Protein AF-A0A7X4Y3R1-F1 (afdb_monomer_lite)

Sequence (201 aa):
LKGILSNLRVDTNTPTLLSGGGAKLKGLRQLFGGLIENPYCQPEYTSAFGASLKYVLKTPYPDFVKRELSPQELRWAGFSLVGGLLLFGLAYFGTERLWSVEPLREKERTEFKKLFPNAPVRAVREQVLSKASKEESFQLSQKLSELSTKLSSDLKLYSLEFSKDSLLVKGEGKEEVVRGLSPKSVKKTPSGTLEFELELR

Foldseek 3Di:
DLVVCVVVVNDQADQDEQAAPCSPDPPPVVSHPNYDDDPPDDRNCVVVVLVCLVVVDPCSDVPDDPDDQDPVNVVVVVVVVVVVVVVVVVVVVVCCVVVPCVVVVVVLQVVLCVVPVPDDPDPSVVVVVVVVCPDDPPLVVVQVVVVVVLDDPFKAWDDWDDDPSKTKTKTKGAPVSQVSQPFPDWDQDPVRIIIGIHIDD

Secondary structure (DSSP, 8-state):
-HHHHHHTT--SSS-EE--SGGGGSTTTGGG-SSEEP-TTS-GGGHHHHHHHGGGT-SSS-TT----PPPHHHHHHHHHHHHHHHHHHHHHHHHHHHHS-SHHHHHHHHHHHHHH-TTS--S-HHHHHHHHH-TTS--HHHHHHHHHHHH--TTPEEEEEEEETTEEEEEEEE-HHHHHTT--SEEEE-TTS-EEEEEEE-

pLDDT: mean 78.97, std 9.67, range [48.5, 96.44]

Radius of gyration: 35.68 Å; chains: 1; bounding box: 57×56×88 Å

Structure (mmCIF, N/CA/C/O backbone):
data_AF-A0A7X4Y3R1-F1
#
_entry.id   AF-A0A7X4Y3R1-F1
#
loop_
_atom_site.group_PDB
_atom_site.id
_atom_site.type_symbol
_atom_site.label_atom_id
_atom_site.label_alt_id
_atom_site.label_comp_id
_atom_site.label_asym_id
_atom_site.label_entity_id
_atom_site.label_seq_id
_atom_site.pdbx_PDB_ins_code
_atom_site.Cartn_x
_atom_site.Cartn_y
_atom_site.Cartn_z
_atom_site.occupancy
_atom_site.B_iso_or_equiv
_atom_site.auth_seq_id
_atom_site.auth_comp_id
_atom_site.auth_asym_id
_atom_site.auth_atom_id
_atom_site.pdbx_PDB_model_num
ATOM 1 N N . LEU A 1 1 ? -13.111 0.020 -24.799 1.00 59.25 1 LEU A N 1
ATOM 2 C CA . LEU A 1 1 ? -11.669 -0.275 -24.998 1.00 59.25 1 LEU A CA 1
ATOM 3 C C . LEU A 1 1 ? -11.110 0.335 -26.282 1.00 59.25 1 LEU A C 1
ATOM 5 O O . LEU A 1 1 ? -10.225 1.167 -26.155 1.00 59.25 1 LEU A O 1
ATOM 9 N N . LYS A 1 2 ? -11.653 0.050 -27.480 1.00 59.22 2 LYS A N 1
ATOM 10 C CA . LYS A 1 2 ? -11.211 0.715 -28.731 1.00 59.22 2 LYS A CA 1
ATOM 11 C C . LYS A 1 2 ? -11.225 2.255 -28.657 1.00 59.22 2 LYS A C 1
ATOM 13 O O . LYS A 1 2 ? -10.249 2.876 -29.047 1.00 59.22 2 LYS A O 1
ATOM 18 N N . GLY A 1 3 ? -12.256 2.848 -28.043 1.00 64.50 3 GLY A N 1
ATOM 19 C CA . GLY A 1 3 ? -12.329 4.303 -27.812 1.00 64.50 3 GLY A CA 1
ATOM 20 C C . GLY A 1 3 ? -11.291 4.875 -26.828 1.00 64.50 3 GLY A C 1
ATOM 21 O O . GLY A 1 3 ? -10.964 6.051 -26.895 1.00 64.50 3 GLY A O 1
ATOM 22 N N . ILE A 1 4 ? -10.740 4.056 -25.924 1.00 68.56 4 ILE A N 1
ATOM 23 C CA . ILE A 1 4 ? -9.660 4.479 -25.010 1.00 68.56 4 ILE A CA 1
ATOM 24 C C . ILE A 1 4 ? -8.327 4.472 -25.766 1.00 68.56 4 ILE A C 1
ATOM 26 O O . ILE A 1 4 ? -7.547 5.410 -25.649 1.00 68.56 4 ILE A O 1
ATOM 30 N N . LEU A 1 5 ? -8.095 3.447 -26.591 1.00 68.38 5 LEU A N 1
ATOM 31 C CA . LEU A 1 5 ? -6.889 3.330 -27.415 1.00 68.38 5 LEU A CA 1
ATOM 32 C C . LEU A 1 5 ? -6.807 4.436 -28.479 1.00 68.38 5 LEU A C 1
ATOM 34 O O . LEU A 1 5 ? -5.737 5.008 -28.670 1.00 68.38 5 LEU A O 1
ATOM 38 N N . SER A 1 6 ? -7.936 4.819 -29.090 1.00 68.00 6 SER A N 1
ATOM 39 C CA . SER A 1 6 ? -7.983 5.952 -30.026 1.00 68.00 6 SER A CA 1
ATOM 40 C C . SER A 1 6 ? -7.668 7.290 -29.350 1.00 68.00 6 SER A C 1
ATOM 42 O O . SER A 1 6 ? -6.954 8.110 -29.922 1.00 68.00 6 SER A O 1
ATOM 44 N N . ASN A 1 7 ? -8.129 7.495 -28.110 1.00 75.38 7 ASN A N 1
ATOM 45 C CA . ASN A 1 7 ? -7.817 8.702 -27.334 1.00 75.38 7 ASN A CA 1
ATOM 46 C C . ASN A 1 7 ? -6.341 8.762 -26.913 1.00 75.38 7 ASN A C 1
ATOM 48 O O . ASN A 1 7 ? -5.782 9.847 -26.783 1.00 75.38 7 ASN A O 1
ATOM 52 N N . LEU A 1 8 ? -5.696 7.604 -26.756 1.00 75.06 8 LEU A N 1
ATOM 53 C CA . LEU A 1 8 ? -4.261 7.483 -26.490 1.00 75.06 8 LEU A CA 1
ATOM 54 C C . LEU A 1 8 ? -3.402 7.538 -27.767 1.00 75.06 8 LEU A C 1
ATOM 56 O O . LEU A 1 8 ? -2.187 7.381 -27.676 1.00 75.06 8 LEU A O 1
ATOM 60 N N . ARG A 1 9 ? -4.008 7.760 -28.947 1.00 74.81 9 ARG A N 1
ATOM 61 C CA . ARG A 1 9 ? -3.343 7.715 -30.265 1.00 74.81 9 ARG A CA 1
ATOM 62 C C . ARG A 1 9 ? -2.575 6.409 -30.512 1.00 74.81 9 ARG A C 1
ATOM 64 O O . ARG A 1 9 ? -1.556 6.403 -31.198 1.00 74.81 9 ARG A O 1
ATOM 71 N N . VAL A 1 10 ? -3.061 5.303 -29.953 1.00 76.31 10 VAL A N 1
ATOM 72 C CA . VAL A 1 10 ? -2.489 3.976 -30.186 1.00 76.31 10 VAL A CA 1
ATOM 73 C C . VAL A 1 10 ? -3.115 3.408 -31.453 1.00 76.31 10 VAL A C 1
ATOM 75 O O . VAL A 1 10 ? -4.308 3.100 -31.473 1.00 76.31 10 VAL A O 1
ATOM 78 N N . ASP A 1 11 ? -2.314 3.276 -32.510 1.00 79.44 11 ASP A N 1
ATOM 79 C CA . ASP A 1 11 ? -2.727 2.545 -33.705 1.00 79.44 11 ASP A CA 1
ATOM 80 C C . ASP A 1 11 ? -2.759 1.044 -33.391 1.00 79.44 11 ASP A C 1
ATOM 82 O O . ASP A 1 11 ? -1.808 0.478 -32.860 1.00 79.44 11 ASP A O 1
ATOM 86 N N . THR A 1 12 ? -3.886 0.408 -33.690 1.00 78.81 12 THR A N 1
ATOM 87 C CA . THR A 1 12 ? -4.115 -1.019 -33.413 1.00 78.81 12 THR A CA 1
ATOM 88 C C . THR A 1 12 ? -3.710 -1.921 -34.577 1.00 78.81 12 THR A C 1
ATOM 90 O O . THR A 1 12 ? -3.692 -3.144 -34.424 1.00 78.81 12 THR A O 1
ATOM 93 N N . ASN A 1 13 ? -3.369 -1.329 -35.725 1.00 79.56 13 ASN A N 1
ATOM 94 C CA . ASN A 1 13 ? -2.958 -2.040 -36.933 1.00 79.56 13 ASN A CA 1
ATOM 95 C C . ASN A 1 13 ? -1.436 -2.104 -37.105 1.00 79.56 13 ASN A C 1
ATOM 97 O O . ASN A 1 13 ? -0.951 -2.789 -38.004 1.00 79.56 13 ASN A O 1
ATOM 101 N N . THR A 1 14 ? -0.671 -1.415 -36.259 1.00 84.50 14 THR A N 1
ATOM 102 C CA . THR A 1 14 ? 0.790 -1.470 -36.294 1.00 84.50 14 THR A CA 1
ATOM 103 C C . THR A 1 14 ? 1.323 -2.743 -35.633 1.00 84.50 14 THR A C 1
ATOM 105 O O . THR A 1 14 ? 0.659 -3.329 -34.765 1.00 84.50 14 THR A O 1
ATOM 108 N N . PRO A 1 15 ? 2.537 -3.185 -36.017 1.00 86.94 15 PRO A N 1
ATOM 109 C CA . PRO A 1 15 ? 3.184 -4.325 -35.388 1.00 86.94 15 PRO A CA 1
ATOM 110 C C . PRO A 1 15 ? 3.352 -4.086 -33.880 1.00 86.94 15 PRO A C 1
ATOM 112 O O . PRO A 1 15 ? 4.078 -3.188 -33.457 1.00 86.94 15 PRO A O 1
ATOM 115 N N . THR A 1 16 ? 2.657 -4.879 -33.066 1.00 87.75 16 THR A N 1
ATOM 116 C CA . THR A 1 16 ? 2.536 -4.688 -31.618 1.00 87.75 16 THR A CA 1
ATOM 117 C C . THR A 1 16 ? 3.003 -5.935 -30.884 1.00 87.75 16 THR A C 1
ATOM 119 O O . THR A 1 16 ? 2.460 -7.018 -31.085 1.00 87.75 16 THR A O 1
ATOM 122 N N . LEU A 1 17 ? 3.969 -5.787 -29.978 1.00 88.75 17 LEU A N 1
ATOM 123 C CA . LEU A 1 17 ? 4.420 -6.853 -29.085 1.00 88.75 17 LEU A CA 1
ATOM 124 C C . LEU A 1 17 ? 3.841 -6.630 -27.684 1.00 88.75 17 LEU A C 1
ATOM 126 O O . LEU A 1 17 ? 4.085 -5.595 -27.067 1.00 88.75 17 LEU A O 1
ATOM 130 N N . LEU A 1 18 ? 3.096 -7.605 -27.162 1.00 88.94 18 LEU A N 1
ATOM 131 C CA . LEU A 1 18 ? 2.589 -7.555 -25.789 1.00 88.94 18 LEU A CA 1
ATOM 132 C C . LEU A 1 18 ? 3.634 -8.129 -24.823 1.00 88.94 18 LEU A C 1
ATOM 134 O O . LEU A 1 18 ? 3.997 -9.299 -24.931 1.00 88.94 18 LEU A O 1
ATOM 138 N N . SER A 1 19 ? 4.085 -7.325 -23.859 1.00 90.31 19 SER A N 1
ATOM 139 C CA . SER A 1 19 ? 5.046 -7.726 -22.824 1.00 90.31 19 SER A CA 1
ATOM 140 C C . SER A 1 19 ? 4.484 -7.547 -21.406 1.00 90.31 19 SER A C 1
ATOM 142 O O . SER A 1 19 ? 3.518 -6.815 -21.179 1.00 90.31 19 SER A O 1
ATOM 144 N N . GLY A 1 20 ? 5.082 -8.245 -20.438 1.00 89.44 20 GLY A N 1
ATOM 145 C CA . GLY A 1 20 ? 4.669 -8.241 -19.033 1.00 89.44 20 GLY A CA 1
ATOM 146 C C . GLY A 1 20 ? 3.498 -9.184 -18.720 1.00 89.44 20 GLY A C 1
ATOM 147 O O . GLY A 1 20 ? 2.887 -9.777 -19.607 1.00 89.44 20 GLY A O 1
ATOM 148 N N . GLY A 1 21 ? 3.160 -9.318 -17.433 1.00 86.19 21 GLY A N 1
ATOM 149 C CA . GLY A 1 21 ? 2.092 -10.226 -16.974 1.00 86.19 21 GLY A CA 1
ATOM 150 C C . GLY A 1 21 ? 0.690 -9.851 -17.468 1.00 86.19 21 GLY A C 1
ATOM 151 O O . GLY A 1 21 ? -0.152 -10.722 -17.683 1.00 86.19 21 GLY A O 1
ATOM 152 N N . GLY A 1 22 ? 0.450 -8.563 -17.742 1.00 85.56 22 GLY A N 1
ATOM 153 C CA . GLY A 1 22 ? -0.814 -8.080 -18.308 1.00 85.56 22 GLY A CA 1
ATOM 154 C C . GLY A 1 22 ? -1.102 -8.597 -19.723 1.00 85.56 22 GLY A C 1
ATOM 155 O O . GLY A 1 22 ? -2.259 -8.640 -20.132 1.00 85.56 22 GLY A O 1
ATOM 156 N N . ALA A 1 23 ? -0.087 -9.069 -20.455 1.00 85.62 23 ALA A N 1
ATOM 157 C CA . ALA A 1 23 ? -0.240 -9.606 -21.808 1.00 85.62 23 ALA A CA 1
ATOM 158 C C . ALA A 1 23 ? -1.111 -10.879 -21.881 1.00 85.62 23 ALA A C 1
ATOM 160 O O . ALA A 1 23 ? -1.602 -11.232 -22.956 1.00 85.62 23 ALA A O 1
ATOM 161 N N . LYS A 1 24 ? -1.315 -11.572 -20.750 1.00 84.06 24 LYS A N 1
ATOM 162 C CA . LYS A 1 24 ? -2.161 -12.775 -20.646 1.00 84.06 24 LYS A CA 1
ATOM 163 C C . LYS A 1 24 ? -3.642 -12.470 -20.387 1.00 84.06 24 LYS A C 1
ATOM 165 O O . LYS A 1 24 ? -4.448 -13.397 -20.316 1.00 84.06 24 LYS A O 1
ATOM 170 N N . LEU A 1 25 ? -4.026 -11.197 -20.253 1.00 88.94 25 LEU A N 1
ATOM 171 C CA . LEU A 1 25 ? -5.424 -10.816 -20.055 1.00 88.94 25 LEU A CA 1
ATOM 172 C C . LEU A 1 25 ? -6.296 -11.285 -21.230 1.00 88.94 25 LEU A C 1
ATOM 174 O O . LEU A 1 25 ? -6.008 -11.021 -22.402 1.00 88.94 25 LEU A O 1
ATOM 178 N N . LYS A 1 26 ? -7.395 -11.978 -20.908 1.00 86.00 26 LYS A N 1
ATOM 179 C CA . LYS A 1 26 ? -8.360 -12.467 -21.902 1.00 86.00 26 LYS A CA 1
ATOM 180 C C . LYS A 1 26 ? -8.928 -11.292 -22.705 1.00 86.00 26 LYS A C 1
ATOM 182 O O . LYS A 1 26 ? -9.298 -10.270 -22.138 1.00 86.00 26 LYS A O 1
ATOM 187 N N . GLY A 1 27 ? -8.992 -11.442 -24.028 1.00 84.19 27 GLY A N 1
ATOM 188 C CA . GLY A 1 27 ? -9.517 -10.419 -24.942 1.00 84.19 27 GLY A CA 1
ATOM 189 C C . GLY A 1 27 ? -8.529 -9.310 -25.325 1.00 84.19 27 GLY A C 1
ATOM 190 O O . GLY A 1 27 ? -8.779 -8.611 -26.300 1.00 84.19 27 GLY A O 1
ATOM 191 N N . LEU A 1 28 ? -7.378 -9.177 -24.650 1.00 85.56 28 LEU A N 1
ATOM 192 C CA . LEU A 1 28 ? -6.390 -8.132 -24.961 1.00 85.56 28 LEU A CA 1
ATOM 193 C C . LEU A 1 28 ? -5.782 -8.307 -26.360 1.00 85.56 28 LEU A C 1
ATOM 195 O O . LEU A 1 28 ? -5.669 -7.350 -27.118 1.00 85.56 28 LEU A O 1
ATOM 199 N N . ARG A 1 29 ? -5.464 -9.552 -26.731 1.00 83.75 29 ARG A N 1
ATOM 200 C CA . ARG A 1 29 ? -4.917 -9.899 -28.054 1.00 83.75 29 ARG A CA 1
ATOM 201 C C . ARG A 1 29 ? -5.867 -9.560 -29.205 1.00 83.75 29 ARG A C 1
ATOM 203 O O . ARG A 1 29 ? -5.410 -9.221 -30.282 1.00 83.75 29 ARG A O 1
ATOM 210 N N . GLN A 1 30 ? -7.178 -9.606 -28.967 1.00 86.00 30 GLN A N 1
ATOM 211 C CA . GLN A 1 30 ? -8.205 -9.323 -29.980 1.00 86.00 30 GLN A CA 1
ATOM 212 C C . GLN A 1 30 ? -8.337 -7.822 -30.286 1.00 86.00 30 GLN A C 1
ATOM 214 O O . GLN A 1 30 ? -9.029 -7.441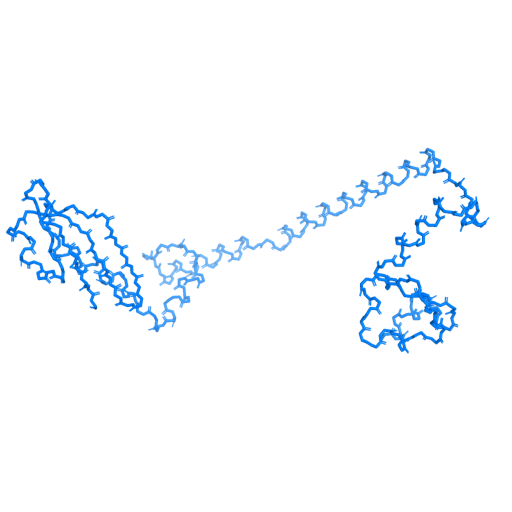 -31.229 1.00 86.00 30 GLN A O 1
ATOM 219 N N . LEU A 1 31 ? -7.710 -6.958 -29.478 1.00 84.12 31 LEU A N 1
ATOM 220 C CA . LEU A 1 31 ? -7.727 -5.511 -29.680 1.00 84.12 31 LEU A CA 1
ATOM 221 C C . LEU A 1 31 ? -6.685 -5.037 -30.700 1.00 84.12 31 LEU A C 1
ATOM 223 O O . LEU A 1 31 ? -6.828 -3.921 -31.191 1.00 84.12 31 LEU A O 1
ATOM 227 N N . PHE A 1 32 ? -5.680 -5.859 -31.019 1.00 86.38 32 PHE A N 1
ATOM 228 C CA . PHE A 1 32 ? -4.576 -5.515 -31.916 1.00 86.38 32 PHE A CA 1
ATOM 229 C C . PHE A 1 32 ? -4.587 -6.432 -33.142 1.00 86.38 32 PHE A C 1
ATOM 231 O O . PHE A 1 32 ? -4.562 -7.652 -33.003 1.00 86.38 32 PHE A O 1
ATOM 238 N N . GLY A 1 33 ? -4.629 -5.847 -34.342 1.00 81.75 33 GLY A N 1
ATOM 239 C CA . GLY A 1 33 ? -4.609 -6.589 -35.607 1.00 81.75 33 GLY A CA 1
ATOM 240 C C . GLY A 1 33 ? -3.205 -7.035 -36.026 1.00 81.75 33 GLY A C 1
ATOM 241 O O . GLY A 1 33 ? -3.063 -8.057 -36.689 1.00 81.75 33 GLY A O 1
ATOM 242 N N . GLY A 1 34 ? -2.169 -6.301 -35.606 1.00 82.69 34 GLY A N 1
ATOM 243 C CA . GLY A 1 34 ? -0.764 -6.555 -35.941 1.00 82.69 34 GLY A CA 1
ATOM 244 C C . GLY A 1 34 ? 0.039 -7.206 -34.813 1.00 82.69 34 GLY A C 1
ATOM 245 O O . GLY A 1 34 ? 1.129 -6.738 -34.500 1.00 82.69 34 GLY A O 1
ATOM 246 N N . LEU A 1 35 ? -0.488 -8.228 -34.136 1.00 87.12 35 LEU A N 1
ATOM 247 C CA . LEU A 1 35 ? 0.200 -8.823 -32.985 1.00 87.12 35 LEU A CA 1
ATOM 248 C C . LEU A 1 35 ? 1.475 -9.584 -33.404 1.00 87.12 35 LEU A C 1
ATOM 250 O O . LEU A 1 35 ? 1.415 -10.518 -34.199 1.00 87.12 35 LEU A O 1
ATOM 254 N N . ILE A 1 36 ? 2.614 -9.224 -32.813 1.00 88.69 36 ILE A N 1
ATOM 255 C CA . ILE A 1 36 ? 3.874 -9.967 -32.910 1.00 88.69 36 ILE A CA 1
ATOM 256 C C . ILE A 1 36 ? 3.949 -10.942 -31.733 1.00 88.69 36 ILE A C 1
ATOM 258 O O . ILE A 1 36 ? 3.837 -10.536 -30.574 1.00 88.69 36 ILE A O 1
ATOM 262 N N . GLU A 1 37 ? 4.197 -12.218 -32.019 1.00 83.25 37 GLU A N 1
ATOM 263 C CA . GLU A 1 37 ? 4.507 -13.216 -30.995 1.00 83.25 37 GLU A CA 1
ATOM 264 C C . GLU A 1 37 ? 6.020 -13.424 -30.876 1.00 83.25 37 GLU A C 1
ATOM 266 O O . GLU A 1 37 ? 6.721 -13.586 -31.874 1.00 83.25 37 GLU A O 1
ATOM 271 N N . ASN A 1 38 ? 6.529 -13.427 -29.642 1.00 85.81 38 ASN A N 1
ATOM 272 C CA . ASN A 1 38 ? 7.912 -13.791 -29.354 1.00 85.81 38 ASN A CA 1
ATOM 273 C C . ASN A 1 38 ? 7.982 -15.298 -29.037 1.00 85.81 38 ASN A C 1
ATOM 275 O O . ASN A 1 38 ? 7.493 -15.699 -27.980 1.00 85.81 38 ASN A O 1
ATOM 279 N N . PRO A 1 39 ? 8.591 -16.136 -29.897 1.00 87.69 39 PRO A N 1
ATOM 280 C CA . PRO A 1 39 ? 8.639 -17.581 -29.673 1.00 87.69 39 PRO A CA 1
ATOM 281 C C . PRO A 1 39 ? 9.669 -17.996 -28.610 1.00 87.69 39 PRO A C 1
ATOM 283 O O . PRO A 1 39 ? 9.655 -19.134 -28.153 1.00 87.69 39 PRO A O 1
ATOM 286 N N . TYR A 1 40 ? 10.573 -17.097 -28.213 1.00 87.31 40 TYR A N 1
ATOM 287 C CA . TYR A 1 40 ? 11.737 -17.441 -27.394 1.00 87.31 40 TYR A CA 1
ATOM 288 C C . TYR A 1 40 ? 11.495 -17.327 -25.888 1.00 87.31 40 TYR A C 1
ATOM 290 O O . TYR A 1 40 ? 12.284 -17.842 -25.098 1.00 87.31 40 TYR A O 1
ATOM 298 N N . CYS A 1 41 ? 10.433 -16.642 -25.460 1.00 89.19 41 CYS A N 1
ATOM 299 C CA . CYS A 1 41 ? 10.113 -16.505 -24.043 1.00 89.19 41 CYS A CA 1
ATOM 300 C C . CYS A 1 41 ? 8.640 -16.158 -23.818 1.00 89.19 41 CYS A C 1
ATOM 302 O O . CYS A 1 41 ? 7.942 -15.692 -24.717 1.00 89.19 41 CYS A O 1
ATOM 304 N N . GLN A 1 42 ? 8.168 -16.356 -22.585 1.00 90.19 42 GLN A N 1
ATOM 305 C CA . GLN A 1 42 ? 6.834 -15.902 -22.201 1.00 90.19 42 GLN A CA 1
ATOM 306 C C . GLN A 1 42 ? 6.758 -14.359 -22.177 1.00 90.19 42 GLN A C 1
ATOM 308 O O . GLN A 1 42 ? 7.778 -13.701 -21.933 1.00 90.19 42 GLN A O 1
ATOM 313 N N . PRO A 1 43 ? 5.566 -13.759 -22.374 1.00 90.50 43 PRO A N 1
ATOM 314 C CA . PRO A 1 43 ? 5.388 -12.304 -22.382 1.00 90.50 43 PRO A CA 1
ATOM 315 C C . PRO A 1 43 ? 5.963 -11.593 -21.151 1.00 90.50 43 PRO A C 1
ATOM 317 O O . PRO A 1 43 ? 6.548 -10.517 -21.275 1.00 90.50 43 PRO A O 1
ATOM 320 N N . GLU A 1 44 ? 5.875 -12.213 -19.971 1.00 90.44 44 GLU A N 1
ATOM 321 C CA . GLU A 1 44 ? 6.437 -11.712 -18.710 1.00 90.44 44 GLU A CA 1
ATOM 322 C C . GLU A 1 44 ? 7.933 -11.428 -18.795 1.00 90.44 44 GLU A C 1
ATOM 324 O O . GLU A 1 44 ? 8.423 -10.463 -18.211 1.00 90.44 44 GLU A O 1
ATOM 329 N N . TYR A 1 45 ? 8.652 -12.262 -19.540 1.00 91.75 45 TYR A N 1
ATOM 330 C CA . TYR A 1 45 ? 10.100 -12.204 -19.651 1.00 91.75 45 TYR A CA 1
ATOM 331 C C . TYR A 1 45 ? 10.561 -11.454 -20.892 1.00 91.75 45 TYR A C 1
ATOM 333 O O . TYR A 1 45 ? 11.756 -11.245 -21.045 1.00 91.75 45 TYR A O 1
ATOM 341 N N . THR A 1 46 ? 9.653 -11.001 -21.758 1.00 90.50 46 THR A N 1
ATOM 342 C CA . THR A 1 46 ? 10.007 -10.380 -23.042 1.00 90.50 46 THR A CA 1
ATOM 343 C C . THR A 1 46 ? 10.906 -9.152 -22.876 1.00 90.50 46 THR A C 1
ATOM 345 O O . THR A 1 46 ? 11.895 -9.019 -23.595 1.00 90.50 46 THR A O 1
ATOM 348 N N . SER A 1 47 ? 10.641 -8.296 -21.885 1.00 88.44 47 SER A N 1
ATOM 349 C CA . SER A 1 47 ? 11.485 -7.123 -21.612 1.00 88.44 47 SER A CA 1
ATOM 350 C C . SER A 1 47 ? 12.866 -7.509 -21.074 1.00 88.44 47 SER A C 1
ATOM 352 O O . SER A 1 47 ? 13.872 -6.934 -21.484 1.00 88.44 47 SER A O 1
ATOM 354 N N . ALA A 1 48 ? 12.929 -8.501 -20.180 1.00 88.75 48 ALA A N 1
ATOM 355 C CA . ALA A 1 48 ? 14.190 -8.992 -19.624 1.00 88.75 48 ALA A CA 1
ATOM 356 C C . ALA A 1 48 ? 15.027 -9.724 -20.685 1.00 88.75 48 ALA A C 1
ATOM 358 O O . ALA A 1 48 ? 16.232 -9.502 -20.780 1.00 88.75 48 ALA A O 1
ATOM 359 N N . PHE A 1 49 ? 14.376 -10.533 -21.522 1.00 89.56 49 PHE A N 1
ATOM 360 C CA . PHE A 1 49 ? 14.968 -11.195 -22.677 1.00 89.56 49 PHE A CA 1
ATOM 361 C C . PHE A 1 49 ? 15.570 -10.164 -23.630 1.00 89.56 49 PHE A C 1
ATOM 363 O O . PHE A 1 49 ? 16.767 -10.231 -23.898 1.00 89.56 49 PHE A O 1
ATOM 370 N N . GLY A 1 50 ? 14.794 -9.149 -24.032 1.00 87.25 50 GLY A N 1
ATOM 371 C CA . GLY A 1 50 ? 15.286 -8.031 -24.837 1.00 87.25 50 GLY A CA 1
ATOM 372 C C . GLY A 1 50 ? 16.514 -7.381 -24.205 1.00 87.25 50 GLY A C 1
ATOM 373 O O . GLY A 1 50 ? 17.572 -7.364 -24.823 1.00 87.25 50 GLY A O 1
ATOM 374 N N . ALA A 1 51 ? 16.415 -6.972 -22.935 1.00 85.94 51 ALA A N 1
ATOM 375 C CA . ALA A 1 51 ? 17.515 -6.355 -22.193 1.00 85.94 51 ALA A CA 1
ATOM 376 C C . ALA A 1 51 ? 18.784 -7.226 -22.143 1.00 85.94 51 ALA A C 1
ATOM 378 O O . ALA A 1 51 ? 19.894 -6.691 -22.207 1.00 85.94 51 ALA A O 1
ATOM 379 N N . SER A 1 52 ? 18.632 -8.550 -22.036 1.00 87.25 52 SER A N 1
ATOM 380 C CA . SER A 1 52 ? 19.738 -9.508 -21.940 1.00 87.25 52 SER A CA 1
ATOM 381 C C . SER A 1 52 ? 20.515 -9.687 -23.246 1.00 87.25 52 SER A C 1
ATOM 383 O O . SER A 1 52 ? 21.711 -9.982 -23.195 1.00 87.25 52 SER A O 1
ATOM 385 N N . LEU A 1 53 ? 19.898 -9.405 -24.404 1.00 86.38 53 LEU A N 1
ATOM 386 C CA . LEU A 1 53 ? 20.568 -9.468 -25.710 1.00 86.38 53 LEU A CA 1
ATOM 387 C C . LEU A 1 53 ? 21.809 -8.572 -25.760 1.00 86.38 53 LEU A C 1
ATOM 389 O O . LEU A 1 53 ? 22.751 -8.873 -26.494 1.00 86.38 53 LEU A O 1
ATOM 393 N N . LYS A 1 54 ? 21.860 -7.534 -24.910 1.00 83.12 54 LYS A N 1
ATOM 394 C CA . LYS A 1 54 ? 23.017 -6.644 -24.765 1.00 83.12 54 LYS A CA 1
ATOM 395 C C . LYS A 1 54 ? 24.326 -7.332 -24.386 1.00 83.12 54 LYS A C 1
ATOM 397 O O . LYS A 1 54 ? 25.387 -6.780 -24.647 1.00 83.12 54 LYS A O 1
ATOM 402 N N . TYR A 1 55 ? 24.241 -8.499 -23.754 1.00 83.75 55 TYR A N 1
ATOM 403 C CA . TYR A 1 55 ? 25.400 -9.271 -23.311 1.00 83.75 55 TYR A CA 1
ATOM 404 C C . TYR A 1 55 ? 25.798 -10.378 -24.291 1.00 83.75 55 TYR A C 1
ATOM 406 O O . TYR A 1 55 ? 26.882 -10.934 -24.160 1.00 83.75 55 TYR A O 1
ATOM 414 N N . VAL A 1 56 ? 24.929 -10.709 -25.249 1.00 83.38 56 VAL A N 1
ATOM 415 C CA . VAL A 1 56 ? 25.099 -11.863 -26.146 1.00 83.38 56 VAL A CA 1
ATOM 416 C C . VAL A 1 56 ? 25.401 -11.418 -27.577 1.00 83.38 56 VAL A C 1
ATOM 418 O O . VAL A 1 56 ? 26.199 -12.044 -28.270 1.00 83.38 56 VAL A O 1
ATOM 421 N N . LEU A 1 57 ? 24.791 -10.321 -28.028 1.00 79.94 57 LEU A N 1
ATOM 422 C CA . LEU A 1 57 ? 24.961 -9.799 -29.381 1.00 79.94 57 LEU A CA 1
ATOM 423 C C . LEU A 1 57 ? 26.012 -8.685 -29.410 1.00 79.94 57 LEU A C 1
ATOM 425 O O . LEU A 1 57 ? 26.032 -7.816 -28.542 1.00 79.94 57 LEU A O 1
ATOM 429 N N . LYS A 1 58 ? 26.854 -8.668 -30.454 1.00 75.69 58 LYS A N 1
ATOM 430 C CA . LYS A 1 58 ? 27.855 -7.601 -30.666 1.00 75.69 58 LYS A CA 1
ATOM 431 C C . LYS A 1 58 ? 27.213 -6.226 -30.892 1.00 75.69 58 LYS A C 1
ATOM 433 O O . LYS A 1 58 ? 27.738 -5.223 -30.421 1.00 75.69 58 LYS A O 1
ATOM 438 N N . THR A 1 59 ? 26.074 -6.187 -31.581 1.00 75.50 59 THR A N 1
ATOM 439 C CA . THR A 1 59 ? 25.273 -4.982 -31.863 1.00 75.50 59 THR A CA 1
ATOM 440 C C . THR A 1 59 ? 23.792 -5.284 -31.601 1.00 75.50 59 THR A C 1
ATOM 442 O O . THR A 1 59 ? 23.009 -5.447 -32.532 1.00 75.50 59 THR A O 1
ATOM 445 N N . PRO A 1 60 ? 23.392 -5.406 -30.323 1.00 69.88 60 PRO A N 1
ATOM 446 C CA . PRO A 1 60 ? 22.053 -5.859 -29.932 1.00 69.88 60 PRO A CA 1
ATOM 447 C C . PRO A 1 60 ? 20.953 -4.865 -30.290 1.00 69.88 60 PRO A C 1
ATOM 449 O O . PRO A 1 60 ? 19.797 -5.245 -30.442 1.00 69.88 60 PRO A O 1
ATOM 452 N N . TYR A 1 61 ? 21.321 -3.591 -30.397 1.00 72.75 61 TYR A N 1
ATOM 453 C CA . TYR A 1 61 ? 20.407 -2.502 -30.679 1.00 72.75 61 TYR A CA 1
ATOM 454 C C . TYR A 1 61 ? 21.088 -1.545 -31.666 1.00 72.75 61 TYR A C 1
ATOM 456 O O . TYR A 1 61 ? 21.749 -0.596 -31.240 1.00 72.75 61 TYR A O 1
ATOM 464 N N . PRO A 1 62 ? 21.005 -1.819 -32.977 1.00 65.88 62 PRO A N 1
ATOM 465 C CA . PRO A 1 62 ? 21.680 -1.012 -33.994 1.00 65.88 62 PRO A CA 1
ATOM 466 C C . PRO A 1 62 ? 21.230 0.456 -33.969 1.00 65.88 62 PRO A C 1
ATOM 468 O O . PRO A 1 62 ? 22.041 1.342 -34.217 1.00 65.88 62 PRO A O 1
ATOM 471 N N . ASP A 1 63 ? 19.985 0.708 -33.556 1.00 70.75 63 ASP A N 1
ATOM 472 C CA . ASP A 1 63 ? 19.408 2.054 -33.449 1.00 70.75 63 ASP A CA 1
ATOM 473 C C . ASP A 1 63 ? 19.566 2.682 -32.052 1.00 70.75 63 ASP A C 1
ATOM 475 O O . ASP A 1 63 ? 19.168 3.827 -31.822 1.00 70.75 63 ASP A O 1
ATOM 479 N N . PHE A 1 64 ? 20.130 1.954 -31.080 1.00 67.12 64 PHE A N 1
ATOM 480 C CA . PHE A 1 64 ? 20.311 2.481 -29.730 1.00 67.12 64 PHE A CA 1
ATOM 481 C C . PHE A 1 64 ? 21.571 3.330 -29.665 1.00 67.12 64 PHE A C 1
ATOM 483 O O . PHE A 1 64 ? 22.680 2.861 -29.397 1.00 67.12 64 PHE A O 1
ATOM 490 N N . VAL A 1 65 ? 21.381 4.625 -29.866 1.00 68.31 65 VAL A N 1
ATOM 491 C CA . VAL A 1 65 ? 22.405 5.613 -29.559 1.00 68.31 65 VAL A CA 1
ATOM 492 C C . VAL A 1 65 ? 22.523 5.695 -28.040 1.00 68.31 65 VAL A C 1
ATOM 494 O O . VAL A 1 65 ? 21.567 6.069 -27.357 1.00 68.31 65 VAL A O 1
ATOM 497 N N . LYS A 1 66 ? 23.696 5.351 -27.492 1.00 64.19 66 LYS A N 1
ATOM 498 C CA . LYS A 1 66 ? 24.017 5.638 -26.088 1.00 64.19 66 LYS A CA 1
ATOM 499 C C . LYS A 1 66 ? 23.958 7.151 -25.891 1.00 64.19 66 LYS A C 1
ATOM 501 O O . LYS A 1 66 ? 24.907 7.860 -26.209 1.00 64.19 66 LYS A O 1
ATOM 506 N N . ARG A 1 67 ? 22.826 7.641 -25.397 1.00 68.81 67 ARG A N 1
ATOM 507 C CA . ARG A 1 67 ? 22.642 9.030 -24.995 1.00 68.81 67 ARG A CA 1
ATOM 508 C C . ARG A 1 67 ? 22.778 9.090 -23.485 1.00 68.81 67 ARG A C 1
ATOM 510 O O . ARG A 1 67 ? 21.913 8.606 -22.759 1.00 68.81 67 ARG A O 1
ATOM 517 N N . GLU A 1 68 ? 23.885 9.645 -23.020 1.00 73.19 68 GLU A N 1
ATOM 518 C CA . GLU A 1 68 ? 24.010 10.019 -21.618 1.00 73.19 68 GLU A CA 1
ATOM 519 C C . GLU A 1 68 ? 23.086 11.212 -21.357 1.00 73.19 68 GLU A C 1
ATOM 521 O O . GLU A 1 68 ? 23.014 12.142 -22.164 1.00 73.19 68 GLU A O 1
ATOM 526 N N . LEU A 1 69 ? 22.330 11.155 -20.260 1.00 76.00 69 LEU A N 1
ATOM 527 C CA . LEU A 1 69 ? 21.508 12.281 -19.826 1.00 76.00 69 LEU A CA 1
ATOM 528 C C . LEU A 1 69 ? 22.437 13.445 -19.496 1.00 76.00 69 LEU A C 1
ATOM 530 O O . LEU A 1 69 ? 23.362 13.304 -18.693 1.00 76.00 69 LEU A O 1
ATOM 534 N N . SER A 1 70 ? 22.184 14.601 -20.100 1.00 87.19 70 SER A N 1
ATOM 535 C CA . SER A 1 70 ? 22.954 15.796 -19.776 1.00 87.19 70 SER A CA 1
ATOM 536 C C . SER A 1 70 ? 22.740 16.180 -18.302 1.00 87.19 70 SER A C 1
ATOM 538 O O . SER A 1 70 ? 21.655 15.965 -17.747 1.00 87.19 70 SER A O 1
ATOM 540 N N . PRO A 1 71 ? 23.721 16.827 -17.646 1.00 88.44 71 PRO A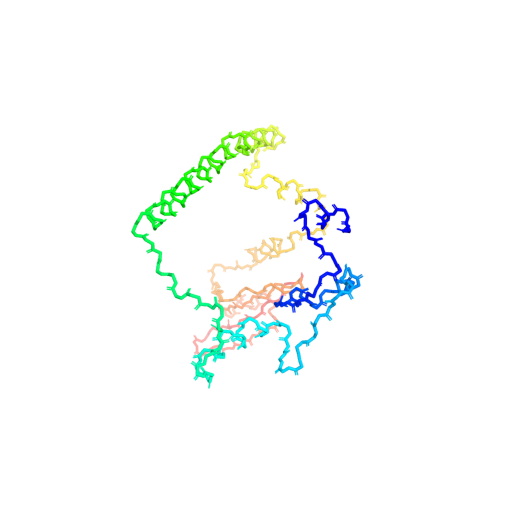 N 1
ATOM 541 C CA . PRO A 1 71 ? 23.552 17.317 -16.276 1.00 88.44 71 PRO A CA 1
ATOM 542 C C . PRO A 1 71 ? 22.341 18.249 -16.110 1.00 88.44 71 PRO A C 1
ATOM 544 O O . PRO A 1 71 ? 21.768 18.341 -15.025 1.00 88.44 71 PRO A O 1
ATOM 547 N N . GLN A 1 72 ? 21.936 18.941 -17.180 1.00 90.19 72 GLN A N 1
ATOM 548 C CA . GLN A 1 72 ? 20.747 19.790 -17.198 1.00 90.19 72 GLN A CA 1
ATOM 549 C C . GLN A 1 72 ? 19.451 18.970 -17.218 1.00 90.19 72 GLN A C 1
ATOM 551 O O . GLN A 1 72 ? 18.559 19.250 -16.420 1.00 90.19 72 GLN A O 1
ATOM 556 N N . GLU A 1 73 ? 19.353 17.939 -18.064 1.00 87.88 73 GLU A N 1
ATOM 557 C CA . GLU A 1 73 ? 18.199 17.023 -18.099 1.00 87.88 73 GLU A CA 1
ATOM 558 C C . GLU A 1 73 ? 18.020 16.313 -16.749 1.00 87.88 73 GLU A C 1
ATOM 560 O O . GLU A 1 73 ? 16.902 16.209 -16.246 1.00 87.88 73 GLU A O 1
ATOM 565 N N . LEU A 1 74 ? 19.122 15.906 -16.110 1.00 90.56 74 LEU A N 1
ATOM 566 C CA . LEU A 1 74 ? 19.083 15.276 -14.790 1.00 90.56 74 LEU A CA 1
ATOM 567 C C . LEU A 1 74 ? 18.561 16.234 -13.705 1.00 90.56 74 LEU A C 1
ATOM 569 O O . LEU A 1 74 ? 17.761 15.839 -12.857 1.00 90.56 74 LEU A O 1
ATOM 573 N N . ARG A 1 75 ? 18.976 17.509 -13.743 1.00 91.25 75 ARG A N 1
ATOM 574 C CA . ARG A 1 75 ? 18.473 18.550 -12.830 1.00 91.25 75 ARG A CA 1
ATOM 575 C C . ARG A 1 75 ? 16.983 18.802 -13.033 1.00 91.25 75 ARG A C 1
ATOM 577 O O . ARG A 1 75 ? 16.253 18.863 -12.052 1.00 91.25 75 ARG A O 1
ATOM 584 N N . TRP A 1 76 ? 16.524 18.898 -14.280 1.00 93.69 76 TRP A N 1
ATOM 585 C CA . TRP A 1 76 ? 15.101 19.064 -14.595 1.00 93.69 76 TRP A CA 1
ATOM 586 C C . TRP A 1 76 ? 14.257 17.870 -14.154 1.00 93.69 76 TRP A C 1
ATOM 588 O O . TRP A 1 76 ? 13.182 18.065 -13.585 1.00 93.69 76 TRP A O 1
ATOM 598 N N . ALA A 1 77 ? 14.749 16.645 -14.350 1.00 90.38 77 ALA A N 1
ATOM 599 C CA . ALA A 1 77 ? 14.103 15.443 -13.832 1.00 90.38 77 ALA A CA 1
ATOM 600 C C . ALA A 1 77 ? 14.027 15.471 -12.296 1.00 90.38 77 ALA A C 1
ATOM 602 O O . ALA A 1 77 ? 12.968 15.210 -11.727 1.00 90.38 77 ALA A O 1
ATOM 603 N N . GLY A 1 78 ? 15.115 15.875 -11.632 1.00 92.62 78 GLY A N 1
ATOM 604 C CA . GLY A 1 78 ? 15.156 16.072 -10.184 1.00 92.62 78 GLY A CA 1
ATOM 605 C C . GLY A 1 78 ? 14.134 17.103 -9.699 1.00 92.62 78 GLY A C 1
ATOM 606 O O . GLY A 1 78 ? 13.343 16.805 -8.808 1.00 92.62 78 GLY A O 1
ATOM 607 N N . PHE A 1 79 ? 14.080 18.285 -10.320 1.00 95.12 79 PHE A N 1
ATOM 608 C CA . PHE A 1 79 ? 13.092 19.317 -9.988 1.00 95.12 79 PHE A CA 1
ATOM 609 C C . PHE A 1 79 ? 11.657 18.849 -10.222 1.00 95.12 79 PHE A C 1
ATOM 611 O O . PHE A 1 79 ? 10.789 19.117 -9.396 1.00 95.12 79 PHE A O 1
ATOM 618 N N . SER A 1 80 ? 11.412 18.118 -11.309 1.00 93.44 80 SER A N 1
ATOM 619 C CA . SER A 1 80 ? 10.089 17.568 -11.621 1.00 93.44 80 SER A CA 1
ATOM 620 C C . SER A 1 80 ? 9.647 16.548 -10.574 1.00 93.44 80 SER A C 1
ATOM 622 O O . SER A 1 80 ? 8.498 16.564 -10.141 1.00 93.44 80 SER A O 1
ATOM 624 N N . LEU A 1 81 ? 10.566 15.694 -10.120 1.00 95.19 81 LEU A N 1
ATOM 625 C CA . LEU A 1 81 ? 10.299 14.702 -9.083 1.00 95.19 81 LEU A CA 1
ATOM 626 C C . LEU A 1 81 ? 10.009 15.367 -7.733 1.00 95.19 81 LEU A C 1
ATOM 628 O O . LEU A 1 81 ? 9.023 15.025 -7.083 1.00 95.19 81 LEU A O 1
ATOM 632 N N . VAL A 1 82 ? 10.819 16.355 -7.341 1.00 96.00 82 VAL A N 1
ATOM 633 C CA . VAL A 1 82 ? 10.587 17.136 -6.118 1.00 96.00 82 VAL A CA 1
ATOM 634 C C . VAL A 1 82 ? 9.250 17.869 -6.198 1.00 96.00 82 VAL A C 1
ATOM 636 O O . VAL A 1 82 ? 8.460 17.779 -5.265 1.00 96.00 82 VAL A O 1
ATOM 639 N N . GLY A 1 83 ? 8.959 18.535 -7.317 1.00 96.25 83 GLY A N 1
ATOM 640 C CA . GLY A 1 83 ? 7.686 19.222 -7.537 1.00 96.25 83 GLY A CA 1
ATOM 641 C C . GLY A 1 83 ? 6.488 18.274 -7.465 1.00 96.25 83 GLY A C 1
ATOM 642 O O . GLY A 1 83 ? 5.496 18.590 -6.811 1.00 96.25 83 GLY A O 1
ATOM 643 N N . GLY A 1 84 ? 6.600 17.084 -8.059 1.00 95.56 84 GLY A N 1
ATOM 644 C CA . GLY A 1 84 ? 5.576 16.042 -7.983 1.00 95.56 84 GLY A CA 1
ATOM 645 C C . GLY A 1 84 ? 5.328 15.557 -6.553 1.00 95.56 84 GLY A C 1
ATOM 646 O O . GLY A 1 84 ? 4.176 15.464 -6.132 1.00 95.56 84 GLY A O 1
ATOM 647 N N . LEU A 1 85 ? 6.389 15.313 -5.778 1.00 95.81 85 LEU A N 1
ATOM 648 C CA . LEU A 1 85 ? 6.272 14.944 -4.363 1.00 95.81 85 LEU A CA 1
ATOM 649 C C . LEU A 1 85 ? 5.649 16.062 -3.522 1.00 95.81 85 LEU A C 1
ATOM 651 O O . LEU A 1 85 ? 4.850 15.787 -2.630 1.00 95.81 85 LEU A O 1
ATOM 655 N N . LEU A 1 86 ? 5.978 17.317 -3.822 1.00 96.44 86 LEU A N 1
ATOM 656 C CA . LEU A 1 86 ? 5.427 18.480 -3.131 1.00 96.44 86 LEU A CA 1
ATOM 657 C C . LEU A 1 86 ? 3.922 18.610 -3.396 1.00 96.44 86 LEU A C 1
ATOM 659 O O . LEU A 1 86 ? 3.139 18.746 -2.459 1.00 96.44 86 LEU A O 1
ATOM 663 N N . LEU A 1 87 ? 3.504 18.480 -4.659 1.00 95.81 87 LEU A N 1
ATOM 664 C CA . LEU A 1 87 ? 2.089 18.454 -5.037 1.00 95.81 87 LEU A CA 1
ATOM 665 C C . LEU A 1 87 ? 1.348 17.276 -4.397 1.00 95.81 87 LEU A C 1
ATOM 667 O O . LEU A 1 87 ? 0.234 17.455 -3.909 1.00 95.81 87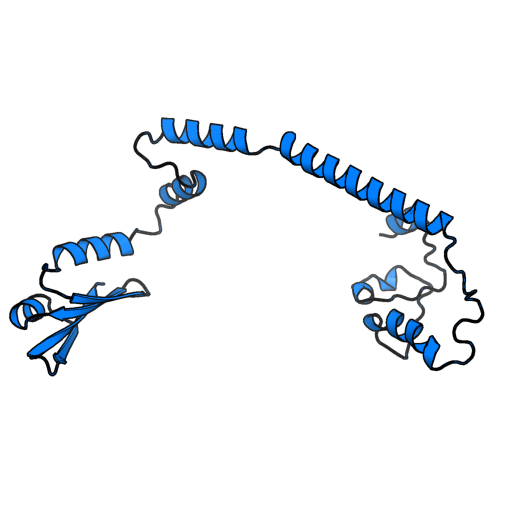 LEU A O 1
ATOM 671 N N . PHE A 1 88 ? 1.966 16.095 -4.349 1.00 93.81 88 PHE A N 1
ATOM 672 C CA . PHE A 1 88 ? 1.397 14.935 -3.668 1.00 93.81 88 PHE A CA 1
ATOM 673 C C . PHE A 1 88 ? 1.215 15.186 -2.165 1.00 93.81 88 PHE A C 1
ATOM 675 O O . PHE A 1 88 ? 0.143 14.918 -1.630 1.00 93.81 88 PHE A O 1
ATOM 682 N N . GLY A 1 89 ? 2.220 15.751 -1.490 1.00 93.56 89 GLY A N 1
ATOM 683 C CA . GLY A 1 89 ? 2.133 16.096 -0.071 1.00 93.56 89 GLY A CA 1
ATOM 684 C C . GLY A 1 89 ? 1.039 17.126 0.218 1.00 93.56 89 GLY A C 1
ATOM 685 O O . GLY A 1 89 ? 0.263 16.956 1.158 1.00 93.56 89 GLY A O 1
ATOM 686 N N . LEU A 1 90 ? 0.919 18.156 -0.627 1.00 94.25 90 LEU A N 1
ATOM 687 C CA . LEU A 1 90 ? -0.159 19.145 -0.534 1.00 94.25 90 LEU A CA 1
ATOM 688 C C . LEU A 1 90 ? -1.536 18.513 -0.748 1.00 94.25 90 LEU A C 1
ATOM 690 O O . LEU A 1 90 ? -2.468 18.829 -0.011 1.00 94.25 90 LEU A O 1
ATOM 694 N N . ALA A 1 91 ? -1.667 17.610 -1.722 1.00 91.50 91 ALA A N 1
ATOM 695 C CA . ALA A 1 91 ? -2.908 16.887 -1.962 1.00 91.50 91 ALA A CA 1
ATOM 696 C C . ALA A 1 91 ? -3.276 15.999 -0.766 1.00 91.50 91 ALA A C 1
ATOM 698 O O . ALA A 1 91 ? -4.408 16.068 -0.300 1.00 91.50 91 ALA A O 1
ATOM 699 N N . TYR A 1 92 ? -2.318 15.240 -0.226 1.00 90.44 92 TYR A N 1
ATOM 700 C CA . TYR A 1 92 ? -2.510 14.376 0.939 1.00 90.44 92 TYR A CA 1
ATOM 701 C C . TYR A 1 92 ? -2.977 15.173 2.167 1.00 90.44 92 TYR A C 1
ATOM 703 O O . TYR A 1 92 ? -4.019 14.876 2.758 1.00 90.44 92 TYR A O 1
ATOM 711 N N . PHE A 1 93 ? -2.265 16.250 2.504 1.00 89.25 93 PHE A N 1
ATOM 712 C CA . PHE A 1 93 ? -2.630 17.114 3.627 1.00 89.25 93 PHE A CA 1
ATOM 713 C C . PHE A 1 93 ? -3.970 17.830 3.395 1.00 89.25 93 PHE A C 1
ATOM 715 O O . PHE A 1 93 ? -4.796 17.949 4.301 1.00 89.25 93 PHE A O 1
ATOM 722 N N . GLY A 1 94 ? -4.219 18.271 2.160 1.00 88.12 94 GLY A N 1
ATOM 723 C CA . GLY A 1 94 ? -5.497 18.845 1.753 1.00 88.12 94 GLY A CA 1
ATOM 724 C C . GLY A 1 94 ? -6.650 17.862 1.945 1.00 88.12 94 GLY A C 1
ATOM 725 O O . GLY A 1 94 ? -7.688 18.241 2.487 1.00 88.12 94 GLY A O 1
ATOM 726 N N . THR A 1 95 ? -6.460 16.593 1.576 1.00 84.81 95 THR A N 1
ATOM 727 C CA . THR A 1 95 ? -7.475 15.555 1.773 1.00 84.81 95 THR A CA 1
ATOM 728 C C . THR A 1 95 ? -7.731 15.248 3.244 1.00 84.81 95 THR A C 1
ATOM 730 O O . THR A 1 95 ? -8.895 15.153 3.621 1.00 84.81 95 THR A O 1
ATOM 733 N N . GLU A 1 96 ? -6.703 15.180 4.097 1.00 79.94 96 GLU A N 1
ATOM 734 C CA . GLU A 1 96 ? -6.904 15.002 5.544 1.00 79.94 96 GLU A CA 1
ATOM 735 C C . GLU A 1 96 ? -7.688 16.164 6.167 1.00 79.94 96 GLU A C 1
ATOM 737 O O . GLU A 1 96 ? -8.554 15.944 7.015 1.00 79.94 96 GLU A O 1
ATOM 742 N N . ARG A 1 97 ? -7.434 17.405 5.732 1.00 81.56 97 ARG A N 1
ATOM 743 C CA . ARG A 1 97 ? -8.135 18.584 6.260 1.00 81.56 97 ARG A CA 1
ATOM 744 C C . ARG A 1 97 ? -9.574 18.695 5.753 1.00 81.56 97 ARG A C 1
ATOM 746 O O . ARG A 1 97 ? -10.453 19.069 6.526 1.00 81.56 97 ARG A O 1
ATOM 753 N N . LEU A 1 98 ? -9.821 18.400 4.476 1.00 81.44 98 LEU A N 1
ATOM 754 C CA . LEU A 1 98 ? -11.149 18.516 3.858 1.00 81.44 98 LEU A CA 1
ATOM 755 C C . LEU A 1 98 ? -12.072 17.336 4.193 1.00 81.44 98 LEU A C 1
ATOM 757 O O . LEU A 1 98 ? -13.270 17.538 4.369 1.00 81.44 98 LEU A O 1
ATOM 761 N N . TRP A 1 99 ? -11.525 16.125 4.322 1.00 77.62 99 TRP A N 1
ATOM 762 C CA . TRP A 1 99 ? -12.265 14.900 4.652 1.00 77.62 99 TRP A CA 1
ATOM 763 C C . TRP A 1 99 ? -11.924 14.367 6.048 1.00 77.62 99 TRP A C 1
ATOM 765 O O . TRP A 1 99 ? -11.950 13.159 6.287 1.00 77.62 99 TRP A O 1
ATOM 775 N N . SER A 1 100 ? -11.623 15.264 6.989 1.00 76.12 100 SER A N 1
ATOM 776 C CA . SER A 1 100 ? -11.392 14.884 8.382 1.00 76.12 100 SER A CA 1
ATOM 777 C C . SER A 1 100 ? -12.616 14.157 8.950 1.00 76.12 100 SER A C 1
ATOM 779 O O . SER A 1 100 ? -13.736 14.674 8.950 1.00 76.12 100 SER A O 1
ATOM 781 N N . VAL A 1 101 ? -12.394 12.939 9.445 1.00 79.25 101 VAL A N 1
ATOM 782 C CA . VAL A 1 101 ? -13.425 12.083 10.054 1.00 79.25 101 VAL A CA 1
ATOM 783 C C . VAL A 1 101 ? -13.600 12.362 11.548 1.00 79.25 101 VAL A C 1
ATOM 785 O O . VAL A 1 101 ? -14.595 11.943 12.135 1.00 79.25 101 VAL A O 1
ATOM 788 N N . GLU A 1 102 ? -12.675 13.091 12.171 1.00 81.56 102 GLU A N 1
ATOM 789 C CA . GLU A 1 102 ? -12.730 13.511 13.576 1.00 81.56 102 GLU A CA 1
ATOM 790 C C . GLU A 1 102 ? -14.029 14.233 13.964 1.00 81.56 102 GLU A C 1
ATOM 792 O O . GLU A 1 102 ? -14.666 13.773 14.913 1.00 81.56 102 GLU A O 1
ATOM 797 N N . PRO A 1 103 ? -14.515 15.271 13.251 1.00 82.06 103 PRO A N 1
ATOM 798 C CA . PRO A 1 103 ? -15.775 15.923 13.617 1.00 82.06 103 PRO A CA 1
ATOM 799 C C . PRO A 1 103 ? -16.984 14.981 13.512 1.00 82.06 103 PRO A C 1
ATOM 801 O O . PRO A 1 103 ? -17.937 15.104 14.283 1.00 82.06 103 PRO A O 1
ATOM 804 N N . LEU A 1 104 ? -16.959 14.016 12.586 1.00 81.88 104 LEU A N 1
ATOM 805 C CA . LEU A 1 104 ? -17.999 12.988 12.477 1.00 81.88 104 LEU A CA 1
ATOM 806 C C . LEU A 1 104 ? -17.930 12.006 13.654 1.00 81.88 104 LEU A C 1
ATOM 808 O O . LEU A 1 104 ? -18.961 11.704 14.251 1.00 81.88 104 LEU A O 1
ATOM 812 N N . ARG A 1 105 ? -16.724 11.572 14.040 1.00 82.06 105 ARG A N 1
ATOM 813 C CA . ARG A 1 105 ? -16.492 10.712 15.212 1.00 82.06 105 ARG A CA 1
ATOM 814 C C . ARG A 1 105 ? -16.889 11.393 16.516 1.00 82.06 105 ARG A C 1
ATOM 816 O O . ARG A 1 105 ? -17.441 10.745 17.400 1.00 82.06 105 ARG A O 1
ATOM 823 N N . GLU A 1 106 ? -16.611 12.683 16.668 1.00 86.12 106 GLU A N 1
ATOM 824 C CA . GLU A 1 106 ? -17.022 13.447 17.847 1.00 86.12 106 GLU A CA 1
ATOM 825 C C . GLU A 1 106 ? -18.542 13.548 17.935 1.00 86.12 106 GLU A C 1
ATOM 827 O O . GLU A 1 106 ? -19.106 13.227 18.983 1.00 86.12 106 GLU A O 1
ATOM 832 N N . LYS A 1 107 ? -19.217 13.886 16.828 1.00 86.12 107 LYS A N 1
ATOM 833 C CA . LYS A 1 107 ? -20.685 13.882 16.764 1.00 86.12 107 LYS A CA 1
ATOM 834 C C . LYS A 1 107 ? -21.260 12.510 17.115 1.00 86.12 107 LYS A C 1
ATOM 836 O O . LYS A 1 107 ? -22.118 12.427 17.991 1.00 86.12 107 LYS A O 1
ATOM 841 N N . GLU A 1 108 ? -20.729 11.438 16.531 1.00 84.44 108 GLU A N 1
ATOM 842 C CA . GLU A 1 108 ? -21.126 10.058 16.837 1.00 84.44 108 GLU A CA 1
ATOM 843 C C . GLU A 1 108 ? -20.977 9.739 18.337 1.00 84.44 108 GLU A C 1
ATOM 845 O O . GLU A 1 108 ? -21.904 9.223 18.963 1.00 84.44 108 GLU A O 1
ATOM 850 N N . ARG A 1 109 ? -19.849 10.114 18.956 1.00 83.44 109 ARG A N 1
ATOM 851 C CA . ARG A 1 109 ? -19.620 9.932 20.401 1.00 83.44 109 ARG A CA 1
ATOM 852 C C . ARG A 1 109 ? -20.594 10.737 21.256 1.00 83.44 109 ARG A C 1
ATOM 854 O O . ARG A 1 109 ? -21.046 10.232 22.283 1.00 83.44 109 ARG A O 1
ATOM 861 N N . THR A 1 110 ? -20.888 11.981 20.879 1.00 86.75 110 THR A N 1
ATOM 862 C CA . THR A 1 110 ? -21.821 12.829 21.635 1.00 86.75 110 THR A CA 1
ATOM 863 C C . THR A 1 110 ? -23.244 12.283 21.591 1.00 86.75 110 THR A C 1
ATOM 865 O O . THR A 1 110 ? -23.874 12.176 22.640 1.00 86.75 110 THR A O 1
ATOM 868 N N . GLU A 1 111 ? -23.722 11.859 20.420 1.00 85.75 111 GLU A N 1
ATOM 869 C CA . GLU A 1 111 ? -25.041 11.236 20.272 1.00 85.75 111 GLU A CA 1
ATOM 870 C C . GLU A 1 111 ? -25.119 9.897 21.016 1.00 85.75 111 GLU A C 1
ATOM 872 O O . GLU A 1 111 ? -26.085 9.633 21.731 1.00 85.75 111 GLU A O 1
ATOM 877 N N . PHE A 1 112 ? -24.060 9.085 20.965 1.00 84.56 112 PHE A N 1
ATOM 878 C CA . PHE A 1 112 ? -24.006 7.842 21.729 1.00 84.56 112 PHE A CA 1
ATOM 879 C C . PHE A 1 112 ? -24.079 8.075 23.243 1.00 84.56 112 PHE A C 1
ATOM 881 O O . PHE A 1 112 ? -24.821 7.376 23.929 1.00 84.56 112 PHE A O 1
ATOM 888 N N . LYS A 1 113 ? -23.364 9.076 23.777 1.00 84.44 113 LYS A N 1
ATOM 889 C CA . LYS A 1 113 ? -23.428 9.425 25.208 1.00 84.44 113 LYS A CA 1
ATOM 890 C C . LYS A 1 113 ? -24.812 9.907 25.640 1.00 84.44 113 LYS A C 1
ATOM 892 O O . LYS A 1 113 ? -25.210 9.613 26.762 1.00 84.44 113 LYS A O 1
ATOM 897 N N . LYS A 1 114 ? -25.544 10.620 24.774 1.00 88.12 114 LYS A N 1
ATOM 898 C CA . LYS A 1 114 ? -26.935 11.018 25.058 1.00 88.12 114 LYS A CA 1
ATOM 899 C C . LYS A 1 114 ? -27.838 9.796 25.231 1.00 88.12 114 LYS A C 1
ATOM 901 O O . LYS A 1 114 ? -28.656 9.772 26.142 1.00 88.12 114 LYS A O 1
ATOM 906 N N . LEU A 1 115 ? -27.674 8.787 24.375 1.00 82.88 115 LEU A N 1
ATOM 907 C CA . LEU A 1 115 ? -28.485 7.565 24.399 1.00 82.88 115 LEU A CA 1
ATOM 908 C C . LEU A 1 115 ? -28.029 6.558 25.470 1.00 82.88 115 LEU A C 1
ATOM 910 O O . LEU A 1 115 ? -28.848 5.815 26.006 1.00 82.88 115 LEU A O 1
ATOM 914 N N . PHE A 1 116 ? -26.736 6.529 25.801 1.00 79.00 116 PHE A N 1
ATOM 915 C CA . PHE A 1 116 ? -26.137 5.583 26.746 1.00 79.00 116 PHE A CA 1
ATOM 9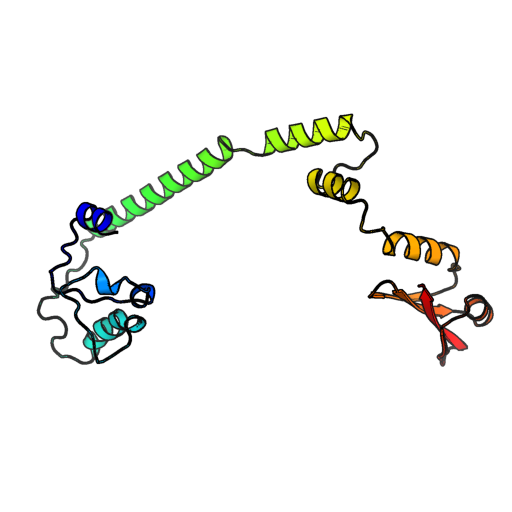16 C C . PHE A 1 116 ? -25.169 6.285 27.720 1.00 79.00 116 PHE A C 1
ATOM 918 O O . PHE A 1 116 ? -23.954 6.098 27.625 1.00 79.00 116 PHE A O 1
ATOM 925 N N . PRO A 1 117 ? -25.677 7.059 28.696 1.00 77.94 117 PRO A N 1
ATOM 926 C CA . PRO A 1 117 ? -24.852 7.895 29.578 1.00 77.94 117 PRO A CA 1
ATOM 927 C C . PRO A 1 117 ? -23.867 7.106 30.453 1.00 77.94 117 PRO A C 1
ATOM 929 O O . PRO A 1 117 ? -22.792 7.605 30.775 1.00 77.94 117 PRO A O 1
ATOM 932 N N . ASN A 1 118 ? -24.201 5.856 30.786 1.00 77.69 118 ASN A N 1
ATOM 933 C CA . ASN A 1 118 ? -23.390 4.996 31.654 1.00 77.69 118 ASN A CA 1
ATOM 934 C C . ASN A 1 118 ? -22.512 3.994 30.881 1.00 77.69 118 ASN A C 1
ATOM 936 O O . ASN A 1 118 ? -21.834 3.176 31.499 1.00 77.69 118 ASN A O 1
ATOM 940 N N . ALA A 1 119 ? -22.535 4.006 29.542 1.00 72.19 119 ALA A N 1
ATOM 941 C CA . ALA A 1 119 ? -21.743 3.077 28.741 1.00 72.19 119 ALA A CA 1
ATOM 942 C C . ALA A 1 119 ? -20.353 3.664 28.423 1.00 72.19 119 ALA A C 1
ATOM 944 O O . ALA A 1 119 ? -20.254 4.815 27.987 1.00 72.19 119 ALA A O 1
ATOM 945 N N . PRO A 1 120 ? -19.262 2.894 28.595 1.00 72.06 120 PRO A N 1
ATOM 946 C CA . PRO A 1 120 ? -17.926 3.358 28.243 1.00 72.06 120 PRO A CA 1
ATOM 947 C C . PRO A 1 120 ? -17.828 3.547 26.729 1.00 72.06 120 PRO A C 1
ATOM 949 O O . PRO A 1 120 ? -18.090 2.624 25.971 1.00 72.06 120 PRO A O 1
ATOM 952 N N . VAL A 1 121 ? -17.410 4.723 26.265 1.00 66.50 121 VAL A N 1
ATOM 953 C CA . VAL A 1 121 ? -17.343 5.037 24.829 1.00 66.50 121 VAL A CA 1
ATOM 954 C C . VAL A 1 121 ? -16.073 4.438 24.214 1.00 66.50 121 VAL A C 1
ATOM 956 O O . VAL A 1 121 ? -15.044 5.104 24.112 1.00 66.50 121 VAL A O 1
ATOM 959 N N . ARG A 1 122 ? -16.123 3.164 23.814 1.00 70.19 122 ARG A N 1
ATOM 960 C CA . ARG A 1 122 ? -15.048 2.482 23.071 1.00 70.19 122 ARG A CA 1
ATOM 961 C C . ARG A 1 122 ? -15.632 1.825 21.826 1.00 70.19 122 ARG A C 1
ATOM 963 O O . ARG A 1 122 ? -16.428 0.912 21.960 1.00 70.19 122 ARG A O 1
ATOM 970 N N . ALA A 1 123 ? -15.239 2.305 20.644 1.00 68.81 123 ALA A N 1
ATOM 971 C CA . ALA A 1 123 ? -15.746 1.834 19.351 1.00 68.81 123 ALA A CA 1
ATOM 972 C C . ALA A 1 123 ? -17.292 1.827 19.278 1.00 68.81 123 ALA A C 1
ATOM 974 O O . ALA A 1 123 ? -17.926 0.778 19.261 1.00 68.81 123 ALA A O 1
ATOM 975 N N . VAL A 1 124 ? -17.899 3.025 19.240 1.00 73.69 124 VAL A N 1
ATOM 976 C CA . VAL A 1 124 ? -19.365 3.240 19.252 1.00 73.69 124 VAL A CA 1
ATOM 977 C C . VAL A 1 124 ? -20.097 2.301 18.291 1.00 73.69 124 VAL A C 1
ATOM 979 O O . VAL A 1 124 ? -21.024 1.609 18.702 1.00 73.69 124 VAL A O 1
ATOM 982 N N . ARG A 1 125 ? -19.631 2.207 17.043 1.00 70.06 125 ARG A N 1
ATOM 983 C CA . ARG A 1 125 ? -20.183 1.298 16.035 1.00 70.06 125 ARG A CA 1
ATOM 984 C C . ARG A 1 125 ? -20.195 -0.169 16.473 1.00 70.06 125 ARG A C 1
ATOM 986 O O . ARG A 1 125 ? -21.210 -0.831 16.301 1.00 70.06 125 ARG A O 1
ATOM 993 N N . GLU A 1 126 ? -19.107 -0.675 17.046 1.00 68.06 126 GLU A N 1
ATOM 994 C CA . GLU A 1 126 ? -19.016 -2.065 17.519 1.00 68.06 126 GLU A CA 1
ATOM 995 C C . GLU A 1 126 ? -19.935 -2.313 18.717 1.00 68.06 126 GLU A C 1
ATOM 997 O O . GLU A 1 126 ? -20.530 -3.378 18.816 1.00 68.06 126 GLU A O 1
ATOM 1002 N N . GLN A 1 127 ? -20.123 -1.317 19.589 1.00 71.00 127 GLN A N 1
ATOM 1003 C CA . GLN A 1 127 ? -21.060 -1.407 20.713 1.00 71.00 127 GLN A CA 1
ATOM 1004 C C . GLN A 1 127 ? -22.523 -1.370 20.276 1.00 71.00 127 GLN A C 1
ATOM 1006 O O . GLN A 1 127 ? -23.367 -2.054 20.849 1.00 71.00 127 GLN A O 1
ATOM 1011 N N . VAL A 1 128 ? -22.844 -0.556 19.271 1.00 74.00 128 VAL A N 1
ATOM 1012 C CA . VAL A 1 128 ? -24.188 -0.525 18.688 1.00 74.00 128 VAL A CA 1
ATOM 1013 C C . VAL A 1 128 ? -24.464 -1.842 17.974 1.00 74.00 128 VAL A C 1
ATOM 1015 O O . VAL A 1 128 ? -25.527 -2.421 18.179 1.00 74.00 128 VAL A O 1
ATOM 1018 N N . LEU A 1 129 ? -23.498 -2.351 17.205 1.00 69.38 129 LEU A N 1
ATOM 1019 C CA . LEU A 1 129 ? -23.605 -3.653 16.554 1.00 69.38 129 LEU A CA 1
ATOM 1020 C C . LEU A 1 129 ? -23.733 -4.784 17.575 1.00 69.38 129 LEU A C 1
ATOM 1022 O O . LEU A 1 129 ? -24.611 -5.613 17.411 1.00 69.38 129 LEU A O 1
ATOM 1026 N N . SER A 1 130 ? -22.960 -4.798 18.661 1.00 66.44 130 SER A N 1
ATOM 1027 C CA . SER A 1 130 ? -23.068 -5.854 19.679 1.00 66.44 130 SER A CA 1
ATOM 1028 C C . SER A 1 130 ? -24.370 -5.797 20.480 1.00 66.44 130 SER A C 1
ATOM 1030 O O . SER A 1 130 ? -24.871 -6.832 20.905 1.00 66.44 130 SER A O 1
ATOM 1032 N N . LYS A 1 131 ? -24.968 -4.612 20.656 1.00 67.25 131 LYS A N 1
ATOM 1033 C CA . LYS A 1 131 ? -26.306 -4.476 21.257 1.00 67.25 131 LYS A CA 1
ATOM 1034 C C . LYS A 1 131 ? -27.442 -4.820 20.292 1.00 67.25 131 LYS A C 1
ATOM 1036 O O . LYS A 1 131 ? -28.491 -5.282 20.740 1.00 67.25 131 LYS A O 1
ATOM 1041 N N . ALA A 1 132 ? -27.266 -4.548 19.000 1.00 68.44 132 ALA A N 1
ATOM 1042 C CA . ALA A 1 132 ? -28.250 -4.851 17.962 1.00 68.44 132 ALA A CA 1
ATOM 1043 C C . ALA A 1 132 ? -28.234 -6.340 17.584 1.00 68.44 132 ALA A C 1
ATOM 1045 O O . ALA A 1 132 ? -29.291 -6.937 17.379 1.00 68.44 132 ALA A O 1
ATOM 1046 N N . SER A 1 133 ? -27.050 -6.949 17.561 1.00 59.38 133 SER A N 1
ATOM 1047 C CA . SER A 1 133 ? -26.831 -8.376 17.352 1.00 59.38 133 SER A CA 1
ATOM 1048 C C . SER A 1 133 ? -27.163 -9.144 18.631 1.00 59.38 133 SER A C 1
ATOM 1050 O O . SER A 1 133 ? -26.288 -9.563 19.379 1.00 59.38 133 SER A O 1
ATOM 1052 N N . LYS A 1 134 ? -28.458 -9.329 18.892 1.00 54.06 134 LYS A N 1
ATOM 1053 C CA . LYS A 1 134 ? -28.999 -10.102 20.024 1.00 54.06 134 LYS A CA 1
ATOM 1054 C C . LYS A 1 134 ? -28.653 -11.608 20.019 1.00 54.06 134 LYS A C 1
ATOM 1056 O O . LYS A 1 134 ? -29.185 -12.322 20.861 1.00 54.06 134 LYS A O 1
ATOM 1061 N N . GLU A 1 135 ? -27.800 -12.106 19.122 1.00 50.88 135 GLU A N 1
ATOM 1062 C CA . GLU A 1 135 ? -27.672 -13.552 18.858 1.00 50.88 135 GLU A CA 1
ATOM 1063 C C . GLU A 1 135 ? -26.354 -14.231 19.256 1.00 50.88 135 GLU A C 1
ATOM 1065 O O . GLU A 1 135 ? -26.319 -15.455 19.264 1.00 50.88 135 GLU A O 1
ATOM 1070 N N . GLU A 1 136 ? -25.313 -13.523 19.707 1.00 48.50 136 GLU A N 1
ATOM 1071 C CA . GLU A 1 136 ? -24.152 -14.196 20.320 1.00 48.50 136 GLU A CA 1
ATOM 1072 C C . GLU A 1 136 ? -24.064 -13.856 21.806 1.00 48.50 136 GLU A C 1
ATOM 1074 O O . GLU A 1 136 ? -23.449 -12.887 22.248 1.00 48.50 136 GLU A O 1
ATOM 1079 N N . SER A 1 137 ? -24.762 -14.679 22.589 1.00 53.31 137 SER A N 1
ATOM 1080 C CA . SER A 1 137 ? -24.688 -14.739 24.046 1.00 53.31 137 SER A CA 1
ATOM 1081 C C . SER A 1 137 ? -23.240 -14.632 24.535 1.00 53.31 137 SER A C 1
ATOM 1083 O O . SER A 1 137 ? -22.371 -15.362 24.062 1.00 53.31 137 SER A O 1
ATOM 1085 N N . PHE A 1 138 ? -23.000 -13.775 25.529 1.00 61.22 138 PHE A N 1
ATOM 1086 C CA . PHE A 1 138 ? -21.747 -13.645 26.282 1.00 61.22 138 PHE A CA 1
ATOM 1087 C C . PHE A 1 138 ? -21.442 -14.914 27.116 1.00 61.22 138 PHE A C 1
ATOM 1089 O O . PHE A 1 138 ? -21.280 -14.850 28.336 1.00 61.22 138 PHE A O 1
ATOM 1096 N N . GLN A 1 139 ? -21.375 -16.087 26.479 1.00 65.75 139 GLN A N 1
ATOM 1097 C CA . GLN A 1 139 ? -21.231 -17.382 27.149 1.00 65.75 139 GLN A CA 1
ATOM 1098 C C . GLN A 1 139 ? -19.940 -17.458 27.962 1.00 65.75 139 GLN A C 1
ATOM 1100 O O . GLN A 1 139 ? -19.935 -17.996 29.065 1.00 65.75 139 GLN A O 1
ATOM 1105 N N . LEU A 1 140 ? -18.851 -16.869 27.455 1.00 69.12 140 LEU A N 1
ATOM 1106 C CA . LEU A 1 140 ? -17.578 -16.825 28.169 1.00 69.12 140 LEU A CA 1
ATOM 1107 C C . LEU A 1 140 ? -17.675 -15.985 29.448 1.00 69.12 140 LEU A C 1
ATOM 1109 O O . LEU A 1 140 ? -17.241 -16.430 30.506 1.00 69.12 140 LEU A O 1
ATOM 1113 N N . SER A 1 141 ? -18.265 -14.788 29.375 1.00 72.31 141 SER A N 1
ATOM 1114 C CA . SER A 1 141 ? -18.405 -13.911 30.545 1.00 72.31 141 SER A CA 1
ATOM 1115 C C . SER A 1 141 ? -19.298 -14.537 31.616 1.00 72.31 141 SER A C 1
ATOM 1117 O O . SER A 1 141 ? -18.982 -14.443 32.800 1.00 72.31 141 SER A O 1
ATOM 1119 N N . GLN A 1 142 ? -20.365 -15.230 31.210 1.00 72.25 142 GLN A N 1
ATOM 1120 C CA . GLN A 1 142 ? -21.229 -15.966 32.130 1.00 72.25 142 GLN A CA 1
ATOM 1121 C C . GLN A 1 142 ? -20.485 -17.138 32.792 1.00 72.25 142 GLN A C 1
ATOM 1123 O O . GLN A 1 142 ? -20.486 -17.242 34.017 1.00 72.25 142 GLN A O 1
ATOM 1128 N N . LYS A 1 143 ? -19.764 -17.960 32.016 1.00 74.12 143 LYS A N 1
ATOM 1129 C CA . LYS A 1 143 ? -19.009 -19.113 32.546 1.00 74.12 143 LYS A CA 1
ATOM 1130 C C . LYS A 1 143 ? -17.851 -18.698 33.451 1.00 74.12 143 LYS A C 1
ATOM 1132 O O . LYS A 1 143 ? -17.594 -19.362 34.451 1.00 74.12 143 LYS A O 1
ATOM 1137 N N . LEU A 1 144 ? -17.192 -17.576 33.162 1.00 77.38 144 LEU A N 1
ATOM 1138 C CA . LEU A 1 144 ? -16.172 -17.000 34.046 1.00 77.38 144 LEU A CA 1
ATOM 1139 C C . LEU A 1 144 ? -16.775 -16.468 35.353 1.00 77.38 144 LEU A C 1
ATOM 1141 O O . LEU A 1 144 ? -16.181 -16.649 36.416 1.00 77.38 144 LEU A O 1
ATOM 1145 N N . SER A 1 145 ? -17.964 -15.861 35.298 1.00 76.75 145 SER A N 1
ATOM 1146 C CA . SER A 1 145 ? -18.686 -15.441 36.503 1.00 76.75 145 SER A CA 1
ATOM 1147 C C . SER A 1 145 ? -19.068 -16.648 37.364 1.00 76.75 145 SER A C 1
ATOM 1149 O O . SER A 1 145 ? -18.813 -16.643 38.566 1.00 76.75 145 SER A O 1
ATOM 1151 N N . GLU A 1 146 ? -19.607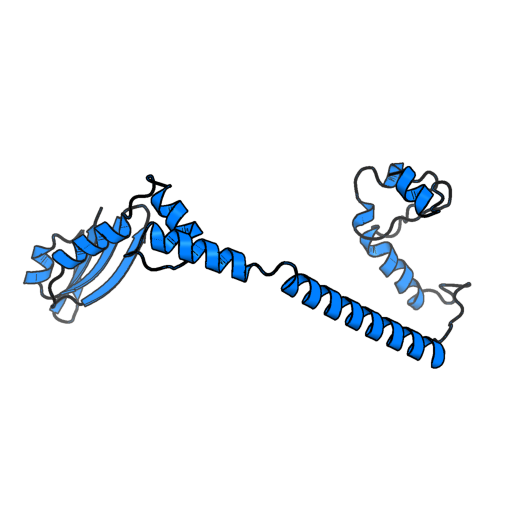 -17.714 36.772 1.00 78.50 146 GLU A N 1
ATOM 1152 C CA . GLU A 1 146 ? -19.930 -18.951 37.495 1.00 78.50 146 GLU A CA 1
ATOM 1153 C C . GLU A 1 146 ? -18.682 -19.598 38.109 1.00 78.50 146 GLU A C 1
ATOM 1155 O O . GLU A 1 146 ? -18.698 -20.000 39.275 1.00 78.50 146 GLU A O 1
ATOM 1160 N N . LEU A 1 147 ? -17.572 -19.630 37.368 1.00 78.50 147 LEU A N 1
ATOM 1161 C CA . LEU A 1 147 ? -16.290 -20.118 37.865 1.00 78.50 147 LEU A CA 1
ATOM 1162 C C . LEU A 1 147 ? -15.817 -19.315 39.092 1.00 78.50 147 LEU A C 1
ATOM 1164 O O . LEU A 1 147 ? -15.422 -19.912 40.092 1.00 78.50 147 LEU A O 1
ATOM 1168 N N . SER A 1 148 ? -15.912 -17.980 39.059 1.00 76.00 148 SER A N 1
ATOM 1169 C CA . SER A 1 148 ? -15.500 -17.131 40.190 1.00 76.00 148 SER A CA 1
ATOM 1170 C C . SER A 1 148 ? -16.302 -17.372 41.470 1.00 76.00 148 SER A C 1
ATOM 1172 O O . SER A 1 148 ? -15.763 -17.211 42.559 1.00 76.00 148 SER A O 1
ATOM 1174 N N . THR A 1 149 ? -17.562 -17.807 41.359 1.00 76.00 149 THR A N 1
ATOM 1175 C CA . THR A 1 149 ? -18.381 -18.142 42.537 1.00 76.00 149 THR A CA 1
ATOM 1176 C C . THR A 1 149 ? -18.045 -19.507 43.134 1.00 76.00 149 THR A C 1
ATOM 1178 O O . THR A 1 149 ? -18.317 -19.742 44.308 1.00 76.00 149 THR A O 1
ATOM 1181 N N . LYS A 1 150 ? -17.454 -20.411 42.341 1.00 71.88 150 LYS A N 1
ATOM 1182 C CA . LYS A 1 150 ? -17.121 -21.784 42.754 1.00 71.88 150 LYS A CA 1
ATOM 1183 C C . LYS A 1 150 ? -15.676 -21.937 43.236 1.00 71.88 150 LYS A C 1
ATOM 1185 O O . LYS A 1 150 ? -15.390 -22.864 43.985 1.00 71.88 150 LYS A O 1
ATOM 1190 N N . LEU A 1 151 ? -14.764 -21.061 42.815 1.00 74.31 151 LEU A N 1
ATOM 1191 C CA . LEU A 1 151 ? -13.355 -21.108 43.211 1.00 74.31 151 LEU A CA 1
ATOM 1192 C C . LEU A 1 151 ? -13.139 -20.492 44.598 1.00 74.31 151 LEU A C 1
ATOM 1194 O O . LEU A 1 151 ?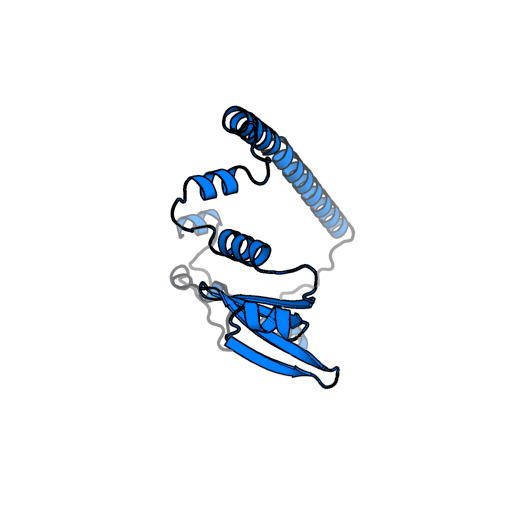 -13.441 -19.323 44.821 1.00 74.31 151 LEU A O 1
ATOM 1198 N N . SER A 1 152 ? -12.549 -21.258 45.514 1.00 66.44 152 SER A N 1
ATOM 1199 C CA . SER A 1 152 ? -12.026 -20.729 46.774 1.00 66.44 152 SER A CA 1
ATOM 1200 C C . SER A 1 152 ? -10.640 -20.098 46.579 1.00 66.44 152 SER A C 1
ATOM 1202 O O . SER A 1 152 ? -9.898 -20.453 45.661 1.00 66.44 152 SER A O 1
ATOM 1204 N N . SER A 1 153 ? -10.268 -19.172 47.468 1.00 67.12 153 SER A N 1
ATOM 1205 C CA . SER A 1 153 ? -8.981 -18.448 47.459 1.00 67.12 153 SER A CA 1
ATOM 1206 C C . SER A 1 153 ? -7.737 -19.340 47.555 1.00 67.12 153 SER A C 1
ATOM 1208 O O . SER A 1 153 ? -6.629 -18.884 47.286 1.00 67.12 153 SER A O 1
ATOM 1210 N N . ASP A 1 154 ? -7.919 -20.604 47.936 1.00 69.00 154 ASP A N 1
ATOM 1211 C CA . ASP A 1 154 ? -6.850 -21.564 48.219 1.00 69.00 154 ASP A CA 1
ATOM 1212 C C . ASP A 1 154 ? -6.462 -22.414 46.991 1.00 69.00 154 ASP A C 1
ATOM 1214 O O . ASP A 1 154 ? -5.665 -23.350 47.105 1.00 69.00 154 ASP A O 1
ATOM 1218 N N . LEU A 1 155 ? -7.021 -22.106 45.815 1.00 72.38 155 LEU A N 1
ATOM 1219 C CA . LEU A 1 155 ? -6.791 -22.819 44.558 1.00 72.38 155 LEU A CA 1
ATOM 1220 C C . LEU A 1 155 ? -5.837 -22.045 43.649 1.00 72.38 155 LEU A C 1
ATOM 1222 O O . LEU A 1 155 ? -6.033 -20.862 43.372 1.00 72.38 155 LEU A O 1
ATOM 1226 N N . LYS A 1 156 ? -4.819 -22.734 43.130 1.00 78.31 156 LYS A N 1
ATOM 1227 C CA . LYS A 1 156 ? -3.904 -22.175 42.130 1.00 78.31 156 LYS A CA 1
ATOM 1228 C C . LYS A 1 156 ? -4.342 -22.622 40.747 1.00 78.31 156 LYS A C 1
ATOM 1230 O O . LYS A 1 156 ? -4.360 -23.815 40.466 1.00 78.31 156 LYS A O 1
ATOM 1235 N N . LEU A 1 157 ? -4.694 -21.670 39.890 1.00 79.81 157 LEU A N 1
ATOM 1236 C CA . LEU A 1 157 ? -5.071 -21.931 38.503 1.00 79.81 157 LEU A CA 1
ATOM 1237 C C . LEU A 1 157 ? -3.886 -21.682 37.578 1.00 79.81 157 LEU A C 1
ATOM 1239 O O . LEU A 1 157 ? -3.226 -20.651 37.693 1.00 79.81 157 LEU A O 1
ATOM 1243 N N . TYR A 1 158 ? -3.657 -22.600 36.643 1.00 81.00 158 TYR A N 1
ATOM 1244 C CA . TYR A 1 158 ? -2.556 -22.492 35.683 1.00 81.00 158 TYR A CA 1
ATOM 1245 C C . TYR A 1 158 ? -3.032 -22.415 34.229 1.00 81.00 158 TYR A C 1
ATOM 1247 O O . TYR A 1 158 ? -2.321 -21.850 33.404 1.00 81.00 158 TYR A O 1
ATOM 1255 N N . SER A 1 159 ? -4.222 -22.942 33.901 1.00 77.69 159 SER A N 1
ATOM 1256 C CA . SER A 1 159 ? -4.793 -22.833 32.549 1.00 77.69 159 SER A CA 1
ATOM 1257 C C . SER A 1 159 ? -6.305 -22.602 32.570 1.00 77.69 159 SER A C 1
ATOM 1259 O O . SER A 1 159 ? -7.028 -23.221 33.356 1.00 77.69 159 SER A O 1
ATOM 1261 N N . LEU A 1 160 ? -6.755 -21.716 31.677 1.00 81.38 160 LEU A N 1
ATOM 1262 C CA . LEU A 1 160 ? -8.150 -21.427 31.348 1.00 81.38 160 LEU A CA 1
ATOM 1263 C C . LEU A 1 160 ? -8.285 -21.471 29.822 1.00 81.38 160 LEU A C 1
ATOM 1265 O O . LEU A 1 160 ? -7.810 -20.573 29.128 1.00 81.38 160 LEU A O 1
ATOM 1269 N N . GLU A 1 161 ? -8.926 -22.510 29.297 1.00 80.75 161 GLU A N 1
ATOM 1270 C CA . GLU A 1 161 ? -9.109 -22.718 27.859 1.00 80.75 161 GLU A CA 1
ATOM 1271 C C . GLU A 1 161 ? -10.601 -22.683 27.519 1.00 80.75 161 GLU A C 1
ATOM 1273 O O . GLU A 1 161 ? -11.388 -23.445 28.076 1.00 80.75 161 GLU A O 1
ATOM 1278 N N . PHE A 1 162 ? -11.003 -21.796 26.604 1.00 77.88 162 PHE A N 1
ATOM 1279 C CA . PHE A 1 162 ? -12.378 -21.727 26.107 1.00 77.88 162 PHE A CA 1
ATOM 1280 C C . PHE A 1 162 ? -12.439 -22.221 24.664 1.00 77.88 162 PHE A C 1
ATOM 1282 O O . PHE A 1 162 ? -11.815 -21.638 23.776 1.00 77.88 162 PHE A O 1
ATOM 1289 N N . SER A 1 163 ? -13.182 -23.300 24.427 1.00 74.56 163 SER A N 1
ATOM 1290 C CA . SER A 1 163 ? -13.330 -23.898 23.100 1.00 74.56 163 SER A CA 1
ATOM 1291 C C . SER A 1 163 ? -14.717 -24.502 22.935 1.00 74.56 163 SER A C 1
ATOM 1293 O O . SER A 1 163 ? -15.172 -25.235 23.814 1.00 74.56 163 SER A O 1
ATOM 1295 N N . LYS A 1 164 ? -15.370 -24.206 21.800 1.00 63.69 164 LYS A N 1
ATOM 1296 C CA . LYS A 1 164 ? -16.670 -24.774 21.386 1.00 63.69 164 LYS A CA 1
ATOM 1297 C C . LYS A 1 164 ? -17.681 -24.836 22.540 1.00 63.69 164 LYS A C 1
ATOM 1299 O O . LYS A 1 164 ? -18.182 -25.905 22.871 1.00 63.69 164 LYS A O 1
ATOM 1304 N N . ASP A 1 165 ? -17.896 -23.697 23.189 1.00 72.75 165 ASP A N 1
ATOM 1305 C CA . ASP A 1 165 ? -18.839 -23.537 24.299 1.00 72.75 165 ASP A CA 1
ATOM 1306 C C . ASP A 1 165 ? -18.488 -24.316 25.574 1.00 72.75 165 ASP A C 1
ATOM 1308 O O . ASP A 1 165 ? -19.344 -24.538 26.418 1.00 72.75 165 ASP A O 1
ATOM 1312 N N . SER A 1 166 ? -17.232 -24.689 25.797 1.00 74.81 166 SER A N 1
ATOM 1313 C CA . SER A 1 166 ? -16.791 -25.275 27.069 1.00 74.81 166 SER A CA 1
ATOM 1314 C C . SER A 1 166 ? -15.612 -24.497 27.642 1.00 74.81 166 SER A C 1
ATOM 1316 O O . SER A 1 166 ? -14.700 -24.111 26.908 1.00 74.81 166 SER A O 1
ATOM 1318 N N . LEU A 1 167 ? -15.656 -24.224 28.950 1.00 79.56 167 LEU A N 1
ATOM 1319 C CA . LEU A 1 167 ? -14.553 -23.623 29.696 1.00 79.56 167 LEU A CA 1
ATOM 1320 C C . LEU A 1 167 ? -13.837 -24.725 30.478 1.00 79.56 167 LEU A C 1
ATOM 1322 O O . LEU A 1 167 ? -14.404 -25.314 31.399 1.00 79.56 167 LEU A O 1
ATOM 1326 N N . LEU A 1 168 ? -12.594 -24.992 30.095 1.00 81.56 168 LEU A N 1
ATOM 1327 C CA . LEU A 1 168 ? -11.732 -25.994 30.699 1.00 81.56 168 LEU A CA 1
ATOM 1328 C C . LEU A 1 168 ? -10.731 -25.299 31.619 1.00 81.56 168 LEU A C 1
ATOM 1330 O O . LEU A 1 168 ? -9.982 -24.415 31.200 1.00 81.56 168 LEU A O 1
ATOM 1334 N N . VAL A 1 169 ? -10.742 -25.685 32.891 1.00 82.12 169 VAL A N 1
ATOM 1335 C CA . VAL A 1 169 ? -9.945 -25.060 33.946 1.00 82.12 169 VAL A CA 1
ATOM 1336 C C . VAL A 1 169 ? -9.038 -26.100 34.578 1.00 82.12 169 VAL A C 1
ATOM 1338 O O . VAL A 1 169 ? -9.514 -27.134 35.047 1.00 82.12 169 VAL A O 1
ATOM 1341 N N . LYS A 1 170 ? -7.733 -25.820 34.602 1.00 84.38 170 LYS A N 1
ATOM 1342 C CA . LYS A 1 170 ? -6.724 -26.667 35.251 1.00 84.38 170 LYS A CA 1
ATOM 1343 C C . LYS A 1 170 ? -6.085 -25.930 36.416 1.00 84.38 170 LYS A C 1
ATOM 1345 O O . LYS A 1 170 ? -5.648 -24.783 36.271 1.00 84.38 170 LYS A O 1
ATOM 1350 N N . GLY A 1 171 ? -5.989 -26.606 37.553 1.00 82.62 171 GLY A N 1
ATOM 1351 C CA . GLY A 1 171 ? -5.383 -26.044 38.750 1.00 82.62 171 GLY A CA 1
ATOM 1352 C C . GLY A 1 171 ? -4.948 -27.090 39.763 1.00 82.62 171 GLY A C 1
ATOM 1353 O O . GLY A 1 171 ? -5.128 -28.287 39.561 1.00 82.62 171 GLY A O 1
ATOM 1354 N N . GLU A 1 172 ? -4.388 -26.615 40.866 1.00 80.75 172 GLU A N 1
ATOM 1355 C CA . GLU A 1 172 ? -3.976 -27.408 42.020 1.00 80.75 172 GLU A CA 1
ATOM 1356 C C . GLU A 1 172 ? -4.636 -26.891 43.297 1.00 80.75 172 GLU A C 1
ATOM 1358 O O . GLU A 1 172 ? -4.801 -25.682 43.492 1.00 80.75 172 GLU A O 1
ATOM 1363 N N . GLY A 1 173 ? -4.965 -27.812 44.201 1.00 79.56 173 GLY A N 1
ATOM 1364 C CA . GLY A 1 173 ? -5.557 -27.481 45.490 1.00 79.56 173 GLY A CA 1
ATOM 1365 C C . GLY A 1 173 ? -5.367 -28.558 46.550 1.00 79.56 173 GLY A C 1
ATOM 1366 O O . GLY A 1 173 ? -4.893 -29.665 46.280 1.00 79.56 173 GLY A O 1
ATOM 1367 N N . LYS A 1 174 ? -5.759 -28.224 47.783 1.00 78.19 174 LYS A N 1
ATOM 1368 C CA . LYS A 1 174 ? -5.872 -29.193 48.881 1.00 78.19 174 LYS A CA 1
ATOM 1369 C C . LYS A 1 174 ? -6.989 -30.196 48.581 1.00 78.19 174 LYS A C 1
ATOM 1371 O O . LYS A 1 174 ? -8.011 -29.841 47.995 1.00 78.19 174 LYS A O 1
ATOM 1376 N N . GLU A 1 175 ? -6.808 -31.438 49.020 1.00 70.56 175 GLU A N 1
ATOM 1377 C CA . GLU A 1 175 ? -7.687 -32.568 48.687 1.00 70.56 175 GLU A CA 1
ATOM 1378 C C . GLU A 1 175 ? -9.164 -32.341 49.051 1.00 70.56 175 GLU A C 1
ATOM 1380 O O . GLU A 1 175 ? -10.055 -32.679 48.272 1.00 70.56 175 GLU A O 1
ATOM 1385 N N . GLU A 1 176 ? -9.424 -31.695 50.185 1.00 71.25 176 GLU A N 1
ATOM 1386 C CA . GLU A 1 176 ? -10.770 -31.357 50.668 1.00 71.25 176 GLU A CA 1
ATOM 1387 C C . GLU A 1 176 ? -11.491 -30.362 49.746 1.00 71.25 176 GLU A C 1
ATOM 1389 O O . GLU A 1 176 ? -12.676 -30.515 49.453 1.00 71.25 176 GLU A O 1
ATOM 1394 N N . VAL A 1 177 ? -10.754 -29.376 49.233 1.00 70.25 177 VAL A N 1
ATOM 1395 C CA . VAL A 1 177 ? -11.282 -28.304 48.381 1.00 70.25 177 VAL A CA 1
ATOM 1396 C C . VAL A 1 177 ? -11.538 -28.817 46.964 1.00 70.25 177 VAL A C 1
ATOM 1398 O O . VAL A 1 177 ? -12.570 -28.525 46.366 1.00 70.25 177 VAL A O 1
ATOM 1401 N N . VAL A 1 178 ? -10.623 -29.635 46.437 1.00 69.69 178 VAL A N 1
ATOM 1402 C CA . VAL A 1 178 ? -10.719 -30.194 45.081 1.00 69.69 178 VAL A CA 1
ATOM 1403 C C . VAL A 1 178 ? -11.873 -31.191 44.958 1.00 69.69 178 VAL A C 1
ATOM 1405 O O . VAL A 1 178 ? -12.559 -31.216 43.937 1.00 69.69 178 VAL A O 1
ATOM 1408 N N . ARG A 1 179 ? -12.149 -31.981 46.004 1.00 68.56 179 ARG A N 1
ATOM 1409 C CA . ARG A 1 179 ? -13.278 -32.928 46.010 1.00 68.56 179 ARG A CA 1
ATOM 1410 C C . ARG A 1 179 ? -14.646 -32.240 45.986 1.00 68.56 179 ARG A C 1
ATOM 1412 O O . ARG A 1 179 ? -15.575 -32.796 45.409 1.00 68.56 179 ARG A O 1
ATOM 1419 N N . GLY A 1 180 ? -14.763 -31.030 46.537 1.00 68.62 180 GLY A N 1
ATOM 1420 C CA . GLY A 1 180 ? -16.000 -30.238 46.502 1.00 68.62 180 GLY A CA 1
ATOM 1421 C C . GLY A 1 180 ? -16.380 -29.708 45.112 1.00 68.62 180 GLY A C 1
ATOM 1422 O O . GLY A 1 180 ? -17.538 -29.371 44.884 1.00 68.62 180 GLY A O 1
ATOM 1423 N N . LEU A 1 181 ? -15.436 -29.669 44.164 1.00 68.00 181 LEU A N 1
ATOM 1424 C CA . LEU A 1 181 ? -15.631 -29.088 42.829 1.00 68.00 181 LEU A CA 1
ATOM 1425 C C . LEU A 1 181 ? -16.150 -30.079 41.776 1.00 68.00 181 LEU A C 1
ATOM 1427 O O . LEU A 1 181 ? -16.405 -29.669 40.648 1.00 68.00 181 LEU A O 1
ATOM 1431 N N . SER A 1 182 ? -16.316 -31.363 42.122 1.00 69.62 182 SER A N 1
ATOM 1432 C CA . SER A 1 182 ? -16.683 -32.442 41.180 1.00 69.62 182 SER A CA 1
ATOM 1433 C C . SER A 1 182 ? -15.850 -32.437 39.878 1.00 69.62 182 SER A C 1
ATOM 1435 O O . SER A 1 182 ? -16.409 -32.355 38.783 1.00 69.62 182 SER A O 1
ATOM 1437 N N . PRO A 1 183 ? -14.508 -32.482 39.967 1.00 75.62 183 PRO A N 1
ATOM 1438 C CA . PRO A 1 183 ? -13.628 -32.378 38.806 1.00 75.62 183 PRO A CA 1
ATOM 1439 C C . PRO A 1 183 ? -13.748 -33.586 37.867 1.00 75.62 183 PRO A C 1
ATOM 1441 O O . PRO A 1 183 ? -13.973 -34.718 38.294 1.00 75.62 183 PRO A O 1
ATOM 1444 N N . LYS A 1 184 ? -13.528 -33.342 36.572 1.00 75.12 184 LYS A N 1
ATOM 1445 C CA . LYS A 1 184 ? -13.528 -34.351 35.504 1.00 75.12 184 LYS A CA 1
ATOM 1446 C C . LYS A 1 184 ? -12.330 -35.299 35.604 1.00 75.12 184 LYS A C 1
ATOM 1448 O O . LYS A 1 184 ? -12.438 -36.469 35.250 1.00 75.12 184 LYS A O 1
ATOM 1453 N N . SER A 1 185 ? -11.190 -34.792 36.071 1.00 73.94 185 SER A N 1
ATOM 1454 C CA . SER A 1 185 ? -9.966 -35.567 36.282 1.00 73.94 185 SER A CA 1
ATOM 1455 C C . SER A 1 185 ? -9.219 -35.053 37.507 1.00 73.94 185 SER A C 1
ATOM 1457 O O . SER A 1 185 ? -9.203 -33.846 37.758 1.00 73.94 185 SER A O 1
ATOM 1459 N N . VAL A 1 186 ? -8.612 -35.969 38.265 1.00 79.38 186 VAL A N 1
ATOM 1460 C CA . VAL A 1 186 ? -7.820 -35.670 39.464 1.00 79.38 186 VAL A CA 1
ATOM 1461 C C . VAL A 1 186 ? -6.516 -36.452 39.418 1.00 79.38 186 VAL A C 1
ATOM 1463 O O . VAL A 1 186 ? -6.530 -37.673 39.254 1.00 79.38 186 VAL A O 1
ATOM 1466 N N . LYS A 1 187 ? -5.389 -35.770 39.623 1.00 77.25 187 LYS A N 1
ATOM 1467 C CA . LYS A 1 187 ? -4.062 -36.389 39.695 1.00 77.25 187 LYS A CA 1
ATOM 1468 C C . LYS A 1 187 ? -3.354 -35.975 40.982 1.00 77.25 187 LYS A C 1
ATOM 1470 O O . LYS A 1 187 ? -3.349 -34.807 41.351 1.00 77.25 187 LYS A O 1
ATOM 1475 N N . LYS A 1 188 ? -2.760 -36.941 41.687 1.00 73.25 188 LYS A N 1
ATOM 1476 C CA . LYS A 1 188 ? -1.942 -36.670 42.879 1.00 73.25 188 LYS A CA 1
ATOM 1477 C C . LYS A 1 188 ? -0.575 -36.153 42.446 1.00 73.25 188 LYS A C 1
ATOM 1479 O O . LYS A 1 188 ? 0.115 -36.840 41.690 1.00 73.25 188 LYS A O 1
ATOM 1484 N N . THR A 1 189 ? -0.177 -34.983 42.930 1.00 69.12 189 THR A N 1
ATOM 1485 C CA . THR A 1 189 ? 1.179 -34.463 42.727 1.00 69.12 189 THR A CA 1
ATOM 1486 C C . THR A 1 189 ? 2.135 -34.962 43.818 1.00 69.12 189 THR A C 1
ATOM 1488 O O . THR A 1 189 ? 1.704 -35.272 44.933 1.00 69.12 189 THR A O 1
ATOM 1491 N N . PRO A 1 190 ? 3.454 -35.028 43.536 1.00 61.00 190 PRO A N 1
ATOM 1492 C CA . PRO A 1 190 ? 4.473 -35.466 44.501 1.00 61.00 190 PRO A CA 1
ATOM 1493 C C . PRO A 1 190 ? 4.519 -34.620 45.784 1.00 61.00 190 PRO A C 1
ATOM 1495 O O . PRO A 1 190 ? 4.999 -35.079 46.814 1.00 61.00 190 PRO A O 1
ATOM 1498 N N . SER A 1 191 ? 3.993 -33.395 45.718 1.00 59.84 191 SER A N 1
ATOM 1499 C CA . SER A 1 191 ? 3.928 -32.410 46.802 1.00 59.84 191 SER A CA 1
ATOM 1500 C C . SER A 1 191 ? 2.760 -32.625 47.779 1.00 59.84 191 SER A C 1
ATOM 1502 O O . SER A 1 191 ? 2.603 -31.842 48.712 1.00 59.84 191 SER A O 1
ATOM 1504 N N . GLY A 1 192 ? 1.919 -33.645 47.562 1.00 64.06 192 GLY A N 1
ATOM 1505 C CA . GLY A 1 192 ? 0.757 -33.944 48.409 1.00 64.06 192 GLY A CA 1
ATOM 1506 C C . GLY A 1 192 ? -0.507 -33.127 48.099 1.00 64.06 192 GLY A C 1
ATOM 1507 O O . GLY A 1 192 ? -1.473 -33.209 48.854 1.00 64.06 192 GLY A O 1
ATOM 1508 N N . THR A 1 193 ? -0.530 -32.356 47.006 1.00 73.12 193 THR A N 1
ATOM 1509 C CA . THR A 1 193 ? -1.721 -31.648 46.500 1.00 73.12 193 THR A CA 1
ATOM 1510 C C . THR A 1 193 ? -2.426 -32.448 45.394 1.00 73.12 193 THR A C 1
ATOM 1512 O O . THR A 1 193 ? -1.923 -33.471 44.917 1.00 73.12 193 THR A O 1
ATOM 1515 N N . LEU A 1 194 ? -3.642 -32.033 45.021 1.00 76.69 194 LEU A N 1
ATOM 1516 C CA . LEU A 1 194 ? -4.385 -32.610 43.900 1.00 76.69 194 LEU A CA 1
ATOM 1517 C C . LEU A 1 194 ? -4.426 -31.618 42.735 1.00 76.69 194 LEU A C 1
ATOM 1519 O O . LEU A 1 194 ? -4.944 -30.512 42.888 1.00 76.69 194 LEU A O 1
ATOM 1523 N N . GLU A 1 195 ? -3.915 -32.033 41.578 1.00 78.94 195 GLU A N 1
ATOM 1524 C CA . GLU A 1 195 ? -4.212 -31.404 40.290 1.00 78.94 195 GLU A CA 1
ATOM 1525 C C . GLU A 1 195 ? -5.633 -31.787 39.873 1.00 78.94 195 GLU A C 1
ATOM 1527 O O . GLU A 1 195 ? -6.009 -32.961 39.952 1.00 78.94 195 GLU A O 1
ATOM 1532 N N . PHE A 1 196 ? -6.417 -30.814 39.413 1.00 80.44 196 PHE A N 1
ATOM 1533 C CA . PHE A 1 196 ? -7.781 -31.023 38.947 1.00 80.44 196 PHE A CA 1
ATOM 1534 C C . PHE A 1 196 ? -8.022 -30.406 37.574 1.00 80.44 196 PHE A C 1
ATOM 1536 O O . PHE A 1 196 ? -7.476 -29.356 37.231 1.00 80.44 196 PHE A O 1
ATOM 1543 N N . GLU A 1 197 ? -8.888 -31.064 36.810 1.00 78.69 197 GLU A N 1
ATOM 1544 C CA . GLU A 1 197 ? -9.444 -30.556 35.561 1.00 78.69 197 GLU A CA 1
ATOM 1545 C C . GLU A 1 197 ? -10.957 -30.394 35.723 1.00 78.69 197 GLU A C 1
ATOM 1547 O O . GLU A 1 197 ? -11.662 -31.358 36.030 1.00 78.69 197 GLU A O 1
ATOM 1552 N N . LEU A 1 198 ? -11.457 -29.174 35.537 1.00 81.12 198 LEU A N 1
ATOM 1553 C CA . LEU A 1 198 ? -12.873 -28.828 35.616 1.00 81.12 198 LEU A CA 1
ATOM 1554 C C . LEU A 1 198 ? -13.370 -28.421 34.225 1.00 81.12 198 LEU A C 1
ATOM 1556 O O . LEU A 1 198 ? -12.776 -27.558 33.585 1.00 81.12 198 LEU A O 1
ATOM 1560 N N . GLU A 1 199 ? -14.467 -29.022 33.771 1.00 80.38 199 GLU A N 1
ATOM 1561 C CA . GLU A 1 199 ? -15.151 -28.646 32.529 1.00 80.38 199 GLU A CA 1
ATOM 1562 C C . GLU A 1 199 ? -16.488 -27.994 32.892 1.00 80.38 199 GLU A C 1
ATOM 1564 O O . GLU A 1 199 ? -17.356 -28.639 33.481 1.00 80.38 199 GLU A O 1
ATOM 1569 N N . LEU A 1 200 ? -16.652 -26.717 32.547 1.00 74.88 200 LEU A N 1
ATOM 1570 C CA . LEU A 1 200 ? -17.923 -26.003 32.648 1.00 74.88 200 LEU A CA 1
ATOM 1571 C C . LEU A 1 200 ? -18.552 -25.907 31.255 1.00 74.88 200 LEU A C 1
ATOM 1573 O O . LEU A 1 200 ? -17.973 -25.301 30.347 1.00 74.88 200 LEU A O 1
ATOM 1577 N N . ARG A 1 201 ? -19.725 -26.525 31.104 1.00 71.31 201 ARG A N 1
ATOM 1578 C CA . ARG A 1 201 ? -20.563 -26.467 29.901 1.00 71.31 201 ARG A CA 1
ATOM 1579 C C . ARG A 1 201 ? -21.630 -25.403 30.034 1.00 71.31 201 ARG A C 1
ATOM 1581 O O . ARG A 1 201 ? -22.120 -25.209 31.162 1.00 71.31 201 ARG A O 1
#